Protein AF-X4ZZK2-F1 (afdb_monomer)

Organism: NCBI:txid1268072

Solvent-accessible surface area (backbone atoms only — not comparable to full-atom values): 11918 Å² total; per-residue (Å²): 133,80,72,44,66,58,43,53,52,51,54,50,56,51,50,52,53,48,52,54,54,61,71,56,48,58,71,61,55,51,54,50,26,58,69,39,64,60,49,57,67,57,24,57,76,71,75,44,70,62,91,54,96,46,26,51,31,74,76,42,42,70,60,62,71,43,43,51,52,51,53,49,53,49,52,50,50,50,53,30,51,49,57,53,51,44,53,15,61,77,70,72,50,53,73,84,50,42,66,67,78,40,49,69,60,48,53,50,47,33,74,77,31,49,93,44,91,75,27,53,82,48,64,51,28,38,57,42,42,32,51,51,40,28,75,75,69,71,39,64,48,73,82,64,41,60,76,41,56,46,25,47,34,50,50,50,49,28,43,73,79,43,77,14,33,24,84,43,69,63,47,32,68,42,35,39,55,48,23,56,76,69,74,43,71,66,43,74,72,35,74,56,76,73,44,73,68,55,51,53,49,49,52,51,32,49,52,44,46,42,60,72,66,48,120

Mean predicted aligned error: 6.35 Å

Foldseek 3Di:
DDWDPLLVVLVVVLVVLVVVVVVPPVVVVLVVQLPAWQALVRCVVVVHDSPDRDTSCNVCVVVSQCVLVVSLVVLLVSQQVSLLVLVCVVVVHDSVCSVVVCPVVLVVLCVVDVVALLSDCRSSQVVSSQVVCCVPPVQRLVVQADPQLNLSSVQNCCCPPPVQFQADVSSLVSCVSVCVVVVHRSDGGTRHDRDPVNVVRSSVSVNSSSVSSGD

Radius of gyration: 20.86 Å; Cα contacts (8 Å, |Δi|>4): 219; chains: 1; bounding box: 42×38×63 Å

Secondary structure (DSSP, 8-state):
-PPPHHHHHHHHHHHHHHHHHHH--HHHHHHHHHH-BPPHHHHHHTT--TTS--BHHHHHHHHHHHHHHHHHHHHHHHHHHHHHHHHHHHHT--HHHHHHHTHHHHHHHHHHHTTSTT---STT-HHHHHHHHHHHH---GGGTS-HHHHTHHHHHHHHHHSTTB--SHHHHHHTHHHHHHHT---STT-B----HHHHHHHHHHHHHHHHHT--

pLDDT: mean 89.38, std 8.46, range [52.09, 97.44]

Sequence (215 aa):
MNQSAVCSKFKRMLNDEIAAGEFFQDLKLESALKKDLITPEGKQSMGLPVDAPLSMYDLTRPALEALPKFRFMYLVSLFEAFVQEYIAERKGISLDDLKNSLTNERSTWQRLNGHTSVGSTSYYNVRFVNWLLNELYSIQIQSVIETLTLEMGDLRKCLVHHGGEITKQDFVDGLKATCLQLGLPSIIGTKVTVTKKLMSIYIEDFRRILNLCDF

Structure (mmCIF, N/CA/C/O backbone):
data_AF-X4ZZK2-F1
#
_entry.id   AF-X4ZZK2-F1
#
loop_
_atom_site.group_PDB
_atom_site.id
_atom_site.type_symbol
_atom_site.label_atom_id
_atom_site.label_alt_id
_atom_site.label_comp_id
_atom_site.label_asym_id
_atom_site.label_entity_id
_atom_site.label_seq_id
_atom_site.pdbx_PDB_ins_code
_atom_site.Cartn_x
_atom_site.Cartn_y
_atom_site.Cartn_z
_atom_site.occupancy
_atom_site.B_iso_or_equiv
_atom_site.auth_seq_id
_atom_site.auth_comp_id
_atom_site.auth_asym_id
_atom_site.auth_atom_id
_atom_site.pdbx_PDB_model_num
ATOM 1 N N . MET A 1 1 ? -13.378 -19.032 19.682 1.00 52.09 1 MET A N 1
ATOM 2 C CA . MET A 1 1 ? -13.488 -17.759 18.942 1.00 52.09 1 MET A CA 1
ATOM 3 C C . MET A 1 1 ? -13.570 -18.117 17.472 1.00 52.09 1 MET A C 1
ATOM 5 O O . MET A 1 1 ? -12.766 -18.931 17.034 1.00 52.09 1 MET A O 1
ATOM 9 N N . ASN A 1 2 ? -14.595 -17.641 16.765 1.00 63.28 2 ASN A N 1
ATOM 10 C CA . ASN A 1 2 ? -14.718 -17.891 15.330 1.00 63.28 2 ASN A CA 1
ATOM 11 C C . ASN A 1 2 ? -13.755 -16.955 14.601 1.00 63.28 2 ASN A C 1
ATOM 13 O O . ASN A 1 2 ? -13.748 -15.760 14.877 1.00 63.28 2 ASN A O 1
ATOM 17 N N . GLN A 1 3 ? -12.948 -17.522 13.710 1.00 81.38 3 GLN A N 1
ATOM 18 C CA . GLN A 1 3 ? -12.016 -16.798 12.853 1.00 81.38 3 GLN A CA 1
ATOM 19 C C . GLN A 1 3 ? -12.748 -15.710 12.047 1.00 81.38 3 GLN A C 1
ATOM 21 O O . GLN A 1 3 ? -13.866 -15.956 11.583 1.00 81.38 3 GLN A O 1
ATOM 26 N N . SER A 1 4 ? -12.144 -14.529 11.860 1.00 91.00 4 SER A N 1
ATOM 27 C CA . SER A 1 4 ? -12.778 -13.458 11.075 1.00 91.00 4 SER A CA 1
ATOM 28 C C . SER A 1 4 ? -12.902 -13.896 9.612 1.00 91.00 4 SER A C 1
ATOM 30 O O . SER A 1 4 ? -11.930 -14.339 8.978 1.00 91.00 4 SER A O 1
ATOM 32 N N . ALA A 1 5 ? -14.113 -13.781 9.060 1.00 93.38 5 ALA A N 1
ATOM 33 C CA . ALA A 1 5 ? -14.375 -14.132 7.669 1.00 93.38 5 ALA A CA 1
ATOM 34 C C . ALA A 1 5 ? -13.644 -13.160 6.733 1.00 93.38 5 ALA A C 1
ATOM 36 O O . ALA A 1 5 ? -13.061 -13.587 5.730 1.00 93.38 5 ALA A O 1
ATOM 37 N N . VAL A 1 6 ? -13.594 -11.876 7.103 1.00 95.56 6 VAL A N 1
ATOM 38 C CA . VAL A 1 6 ? -12.797 -10.856 6.413 1.00 95.56 6 VAL A CA 1
ATOM 39 C C . VAL A 1 6 ? -11.306 -11.202 6.447 1.00 95.56 6 VAL A C 1
ATOM 41 O O . VAL A 1 6 ? -10.683 -11.262 5.385 1.00 95.56 6 VAL A O 1
ATOM 44 N N . CYS A 1 7 ? -10.722 -11.511 7.611 1.00 95.50 7 CYS A N 1
ATOM 45 C CA . CYS A 1 7 ? -9.304 -11.893 7.689 1.00 95.50 7 CYS A CA 1
ATOM 46 C C . CYS A 1 7 ? -8.994 -13.101 6.793 1.00 95.50 7 CYS A C 1
ATOM 48 O O . CYS A 1 7 ? -8.013 -13.090 6.048 1.00 95.50 7 CYS A O 1
ATOM 50 N N . SER A 1 8 ? -9.862 -14.114 6.792 1.00 95.00 8 SER A N 1
ATOM 51 C CA . SER A 1 8 ? -9.716 -15.309 5.949 1.00 95.00 8 SER A CA 1
ATOM 52 C C . SER A 1 8 ? -9.786 -14.987 4.449 1.00 95.00 8 SER A C 1
ATOM 54 O O . SER A 1 8 ? -8.957 -15.463 3.667 1.00 95.00 8 SER A O 1
ATOM 56 N N . LYS A 1 9 ? -10.735 -14.135 4.037 1.00 96.31 9 LYS A N 1
ATOM 57 C CA . LYS A 1 9 ? -10.877 -13.658 2.652 1.00 96.31 9 LYS A CA 1
ATOM 58 C C . LYS A 1 9 ? -9.605 -12.958 2.174 1.00 96.31 9 LYS A C 1
ATOM 60 O O . LYS A 1 9 ? -9.080 -13.314 1.118 1.00 96.31 9 LYS A O 1
ATOM 65 N N . PHE A 1 10 ? -9.096 -11.996 2.941 1.00 96.81 10 PHE A N 1
ATOM 66 C CA . PHE A 1 10 ? -7.930 -11.209 2.533 1.00 96.81 10 PHE A CA 1
ATOM 67 C C . PHE A 1 10 ? -6.615 -11.988 2.636 1.00 96.81 10 PHE A C 1
ATOM 69 O O . PHE A 1 10 ? -5.744 -11.793 1.791 1.00 96.81 10 PHE A O 1
ATOM 76 N N . LYS A 1 11 ? -6.494 -12.952 3.562 1.00 95.38 11 LYS A N 1
ATOM 77 C CA . LYS A 1 11 ? -5.386 -13.927 3.565 1.00 95.38 11 LYS A CA 1
ATOM 78 C C . LYS A 1 11 ? -5.327 -14.715 2.255 1.00 95.38 11 LYS A C 1
ATOM 80 O O . LYS A 1 11 ? -4.248 -14.858 1.685 1.00 95.38 11 LYS A O 1
ATOM 85 N N . ARG A 1 12 ? -6.474 -15.190 1.749 1.00 94.88 12 ARG A N 1
ATOM 86 C CA . ARG A 1 12 ? -6.542 -15.882 0.450 1.00 94.88 12 ARG A CA 1
ATOM 87 C C . ARG A 1 12 ? -6.130 -14.961 -0.699 1.00 94.88 12 ARG A C 1
ATOM 89 O O . ARG A 1 12 ? -5.222 -15.314 -1.437 1.00 94.88 12 ARG A O 1
ATOM 96 N N . MET A 1 13 ? -6.723 -13.769 -0.794 1.00 95.12 13 MET A N 1
ATOM 97 C CA . MET A 1 13 ? -6.407 -12.811 -1.867 1.00 95.12 13 MET A CA 1
ATOM 98 C C . MET A 1 13 ? -4.927 -12.403 -1.884 1.00 95.12 13 MET A C 1
ATOM 100 O O . MET A 1 13 ? -4.338 -12.246 -2.951 1.00 95.12 13 MET A O 1
ATOM 104 N N . LEU A 1 14 ? -4.309 -12.255 -0.709 1.00 93.56 14 LEU A N 1
ATOM 105 C CA . LEU A 1 14 ? -2.884 -11.958 -0.596 1.00 93.56 14 LEU A CA 1
ATOM 106 C C . LEU A 1 14 ? -2.014 -13.133 -1.062 1.00 93.56 14 LEU A C 1
ATOM 108 O O . LEU A 1 14 ? -1.004 -12.918 -1.726 1.00 93.56 14 LEU A O 1
ATOM 112 N N . ASN A 1 15 ? -2.402 -14.372 -0.756 1.00 90.75 15 ASN A N 1
ATOM 113 C CA . ASN A 1 15 ? -1.699 -15.555 -1.255 1.00 90.75 15 ASN A CA 1
ATOM 114 C C . ASN A 1 15 ? -1.831 -15.710 -2.777 1.00 90.75 15 ASN A C 1
ATOM 116 O O . ASN A 1 15 ? -0.848 -16.069 -3.423 1.00 90.75 15 ASN A O 1
ATOM 120 N N . ASP A 1 16 ? -2.991 -15.384 -3.350 1.00 88.69 16 ASP A N 1
ATOM 121 C CA . ASP A 1 16 ? -3.192 -15.385 -4.804 1.00 88.69 16 ASP A CA 1
ATOM 122 C C . ASP A 1 16 ? -2.263 -14.365 -5.495 1.00 88.69 16 ASP A C 1
ATOM 124 O O . ASP A 1 16 ? -1.645 -14.675 -6.512 1.00 88.69 16 ASP A O 1
ATOM 128 N N . GLU A 1 17 ? -2.084 -13.175 -4.909 1.00 85.81 17 GLU A N 1
ATOM 129 C CA . GLU A 1 17 ? -1.146 -12.154 -5.407 1.00 85.81 17 GLU A CA 1
ATOM 130 C C . GLU A 1 17 ? 0.321 -12.609 -5.336 1.00 85.81 17 GLU A C 1
ATOM 132 O O . GLU A 1 17 ? 1.127 -12.315 -6.224 1.00 85.81 17 GLU A O 1
ATOM 137 N N . ILE A 1 18 ? 0.687 -13.343 -4.285 1.00 85.25 18 ILE A N 1
ATOM 138 C CA . ILE A 1 18 ? 2.034 -13.908 -4.141 1.00 85.25 18 ILE A CA 1
ATOM 139 C C . ILE A 1 18 ? 2.272 -14.967 -5.209 1.00 85.25 18 ILE A C 1
ATOM 141 O O . ILE A 1 18 ? 3.279 -14.896 -5.911 1.00 85.25 18 ILE A O 1
ATOM 145 N N . ALA A 1 19 ? 1.322 -15.887 -5.385 1.00 82.25 19 ALA A N 1
ATOM 146 C CA . ALA A 1 19 ? 1.394 -16.923 -6.407 1.00 82.25 19 ALA A CA 1
ATOM 147 C C . ALA A 1 19 ? 1.487 -16.320 -7.818 1.00 82.25 19 ALA A C 1
ATOM 149 O O . ALA A 1 19 ? 2.328 -16.739 -8.614 1.00 82.25 19 ALA A O 1
ATOM 150 N N . ALA A 1 20 ? 0.694 -15.283 -8.112 1.00 78.06 20 ALA A N 1
ATOM 151 C CA . ALA A 1 20 ? 0.799 -14.539 -9.364 1.00 78.06 20 ALA A CA 1
ATOM 152 C C . ALA A 1 20 ? 2.201 -13.931 -9.527 1.00 78.06 20 ALA A C 1
ATOM 154 O O . ALA A 1 20 ? 2.826 -14.063 -10.577 1.00 78.06 20 ALA A O 1
ATOM 155 N N . GLY A 1 21 ? 2.743 -13.329 -8.468 1.00 73.88 21 GLY A N 1
ATOM 156 C CA . GLY A 1 21 ? 4.082 -12.757 -8.475 1.00 73.88 21 GLY A CA 1
ATOM 157 C C . GLY A 1 21 ? 5.226 -13.739 -8.683 1.00 73.88 21 GLY A C 1
ATOM 158 O O . GLY A 1 21 ? 6.232 -13.364 -9.276 1.00 73.88 21 GLY A O 1
ATOM 159 N N . GLU A 1 22 ? 5.089 -14.966 -8.189 1.00 69.81 22 GLU A N 1
ATOM 160 C CA . GLU A 1 22 ? 6.076 -16.034 -8.362 1.00 69.81 22 GLU A CA 1
ATOM 161 C C . GLU A 1 22 ? 5.986 -16.685 -9.745 1.00 69.81 22 GLU A C 1
ATOM 163 O O . GLU A 1 22 ? 7.013 -17.075 -10.305 1.00 69.81 22 GLU A O 1
ATOM 168 N N . PHE A 1 23 ? 4.783 -16.761 -10.324 1.00 57.06 23 PHE A N 1
ATOM 169 C CA . PHE A 1 23 ? 4.567 -17.262 -11.682 1.00 57.06 23 PHE A CA 1
ATOM 170 C C . PHE A 1 23 ? 5.215 -16.348 -12.734 1.00 57.06 23 PHE A C 1
ATOM 172 O O . PHE A 1 23 ? 5.819 -16.823 -13.699 1.00 57.06 23 PHE A O 1
ATOM 179 N N . PHE A 1 24 ? 5.194 -15.033 -12.501 1.00 57.75 24 PHE A N 1
ATOM 180 C CA . PHE A 1 24 ? 5.993 -14.061 -13.246 1.00 57.75 24 PHE A CA 1
ATOM 181 C C . PHE A 1 24 ? 7.456 -14.078 -12.762 1.00 57.75 24 PHE A C 1
ATOM 183 O O . PHE A 1 24 ? 7.956 -13.143 -12.138 1.00 57.75 24 PHE A O 1
ATOM 190 N N . GLN A 1 25 ? 8.197 -15.152 -13.059 1.00 57.44 25 GLN A N 1
ATOM 191 C CA . GLN A 1 25 ? 9.662 -15.122 -12.974 1.00 57.44 25 GLN A CA 1
ATOM 192 C C . GLN A 1 25 ? 10.212 -14.189 -14.066 1.00 57.44 25 GLN A C 1
ATOM 194 O O . GLN A 1 25 ? 10.649 -14.650 -15.123 1.00 57.44 25 GLN A O 1
ATOM 199 N N . ASP A 1 26 ? 10.197 -12.879 -13.793 1.00 63.25 26 ASP A N 1
ATOM 200 C CA . ASP A 1 26 ? 10.521 -11.804 -14.745 1.00 63.25 26 ASP A CA 1
ATOM 201 C C . ASP A 1 26 ? 11.809 -12.063 -15.532 1.00 63.25 26 ASP A C 1
ATOM 203 O O . ASP A 1 26 ? 11.848 -11.811 -16.724 1.00 63.25 26 ASP A O 1
ATOM 207 N N . LEU A 1 27 ? 12.839 -12.651 -14.913 1.00 61.12 27 LEU A N 1
ATOM 208 C CA . LEU A 1 27 ? 14.129 -12.901 -15.567 1.00 61.12 27 LEU A CA 1
ATOM 209 C C . LEU A 1 27 ? 14.061 -13.960 -16.678 1.00 61.12 27 LEU A C 1
ATOM 211 O O . LEU A 1 27 ? 14.775 -13.850 -17.674 1.00 61.12 27 LEU A O 1
ATOM 215 N N . LYS A 1 28 ? 13.217 -14.990 -16.529 1.00 69.25 28 LYS A N 1
ATOM 216 C CA . LYS A 1 28 ? 13.051 -16.025 -17.564 1.00 69.25 28 LYS A CA 1
ATOM 217 C C . LYS A 1 28 ? 12.193 -15.514 -18.711 1.00 69.25 28 LYS A C 1
ATOM 219 O O . LYS A 1 28 ? 12.547 -15.745 -19.864 1.00 69.25 28 LYS A O 1
ATOM 224 N N . LEU A 1 29 ? 11.113 -14.801 -18.392 1.00 74.88 29 LEU A N 1
ATOM 225 C CA . LEU A 1 29 ? 10.241 -14.189 -19.391 1.00 74.88 29 LEU A CA 1
ATOM 226 C C . LEU A 1 29 ? 10.986 -13.099 -20.169 1.00 74.88 29 LEU A C 1
ATOM 228 O O . LEU A 1 29 ? 11.006 -13.133 -21.391 1.00 74.88 29 LEU A O 1
ATOM 232 N N . GLU A 1 30 ? 11.681 -12.196 -19.481 1.00 78.44 30 GLU A N 1
ATOM 233 C CA . GLU A 1 30 ? 12.519 -11.165 -20.095 1.00 78.44 30 GLU A CA 1
ATOM 234 C C . GLU A 1 30 ? 13.608 -11.780 -20.981 1.00 78.44 30 GLU A C 1
ATOM 236 O O . GLU A 1 30 ? 13.788 -11.357 -22.121 1.00 78.44 30 GLU A O 1
ATOM 241 N N . SER A 1 31 ? 14.314 -12.811 -20.499 1.00 80.12 31 SER A N 1
ATOM 242 C CA . SER A 1 31 ? 15.332 -13.498 -21.302 1.00 80.12 31 SER A CA 1
ATOM 243 C C . SER A 1 31 ? 14.742 -14.177 -22.541 1.00 80.12 31 SER A C 1
ATOM 245 O O . SER A 1 31 ? 15.375 -14.152 -23.595 1.00 80.12 31 SER A O 1
ATOM 247 N N . ALA A 1 32 ? 13.545 -14.762 -22.438 1.00 83.44 32 ALA A N 1
ATOM 248 C CA . ALA A 1 32 ? 12.846 -15.356 -23.574 1.00 83.44 32 ALA A CA 1
ATOM 249 C C . ALA A 1 32 ? 12.413 -14.285 -24.589 1.00 83.44 32 ALA A C 1
ATOM 251 O O . ALA A 1 32 ? 12.725 -14.408 -25.769 1.00 83.44 32 ALA A O 1
ATOM 252 N N . LEU A 1 33 ? 11.798 -13.195 -24.123 1.00 84.38 33 LEU A N 1
ATOM 253 C CA . LEU A 1 33 ? 11.333 -12.087 -24.963 1.00 84.38 33 LEU A CA 1
ATOM 254 C C . LEU A 1 33 ? 12.479 -11.349 -25.665 1.00 84.38 33 LEU A C 1
ATOM 256 O O . LEU A 1 33 ? 12.307 -10.879 -26.785 1.00 84.38 33 LEU A O 1
ATOM 260 N N . LYS A 1 34 ? 13.657 -11.259 -25.034 1.00 85.00 34 LYS A N 1
ATOM 261 C CA . LYS A 1 34 ? 14.866 -10.677 -25.644 1.00 85.00 34 LYS A CA 1
ATOM 262 C C . LYS A 1 34 ? 15.429 -11.532 -26.779 1.00 85.00 34 LYS A C 1
ATOM 264 O O . LYS A 1 34 ? 16.090 -11.001 -27.665 1.00 85.00 34 LYS A O 1
ATOM 269 N N . LYS A 1 35 ? 15.212 -12.849 -26.735 1.00 86.69 35 LYS A N 1
ATOM 270 C CA . LYS A 1 35 ? 15.667 -13.794 -27.768 1.00 86.69 35 LYS A CA 1
ATOM 271 C C . LYS A 1 35 ? 14.689 -13.905 -28.936 1.00 86.69 35 LYS A C 1
ATOM 273 O O . LYS A 1 35 ? 15.084 -14.373 -29.999 1.00 86.69 35 LYS A O 1
ATOM 278 N N . ASP A 1 36 ? 13.443 -13.491 -28.733 1.00 87.06 36 ASP A N 1
ATOM 279 C CA . ASP A 1 36 ? 12.378 -13.570 -29.725 1.00 87.06 36 ASP A CA 1
ATOM 280 C C . ASP A 1 36 ? 12.387 -12.328 -30.628 1.00 87.06 36 ASP A C 1
ATOM 282 O O . ASP A 1 36 ? 11.818 -11.282 -30.301 1.00 87.06 36 ASP A O 1
ATOM 286 N N . LEU A 1 37 ? 13.126 -12.417 -31.736 1.00 88.12 37 LEU A N 1
ATOM 287 C CA . LEU A 1 37 ? 13.210 -11.350 -32.731 1.00 88.12 37 LEU A CA 1
ATOM 288 C C . LEU A 1 37 ? 11.946 -11.319 -33.587 1.00 88.12 37 LEU A C 1
ATOM 290 O O . LEU A 1 37 ? 11.512 -12.334 -34.127 1.00 88.12 37 LEU A O 1
ATOM 294 N N . ILE A 1 38 ? 11.404 -10.121 -33.780 1.00 87.38 38 ILE A N 1
ATOM 295 C CA . ILE A 1 38 ? 10.225 -9.922 -34.617 1.00 87.38 38 ILE A CA 1
ATOM 296 C C . ILE A 1 38 ? 10.629 -10.134 -36.076 1.00 87.38 38 ILE A C 1
ATOM 298 O O . ILE A 1 38 ? 11.624 -9.572 -36.547 1.00 87.38 38 ILE A O 1
ATOM 302 N N . THR A 1 39 ? 9.844 -10.924 -36.805 1.00 88.50 39 THR A N 1
ATOM 303 C CA . THR A 1 39 ? 10.092 -11.166 -38.229 1.00 88.50 39 THR A CA 1
ATOM 304 C C . THR A 1 39 ? 9.882 -9.890 -39.058 1.00 88.50 39 THR A C 1
ATOM 306 O O . THR A 1 39 ? 9.141 -8.992 -38.642 1.00 88.50 39 THR A O 1
ATOM 309 N N . PRO A 1 40 ? 10.506 -9.777 -40.244 1.00 88.06 40 PRO A N 1
ATOM 310 C CA . PRO A 1 40 ? 10.270 -8.663 -41.164 1.00 88.06 40 PRO A CA 1
ATOM 311 C C . PRO A 1 40 ? 8.783 -8.424 -41.475 1.00 88.06 40 PRO A C 1
ATOM 313 O O . PRO A 1 40 ? 8.322 -7.284 -41.440 1.00 88.06 40 PRO A O 1
ATOM 316 N N . GLU A 1 41 ? 8.012 -9.491 -41.692 1.00 87.81 41 GLU A N 1
ATOM 317 C CA . GLU A 1 41 ? 6.573 -9.429 -41.976 1.00 87.81 41 GLU A CA 1
ATOM 318 C C . GLU A 1 41 ? 5.791 -8.904 -40.765 1.00 87.81 41 GLU A C 1
ATOM 320 O O . GLU A 1 41 ? 4.911 -8.051 -40.901 1.00 87.81 41 GLU A O 1
ATOM 325 N N . GLY A 1 42 ? 6.157 -9.359 -39.560 1.00 83.62 42 GLY A N 1
ATOM 326 C CA . GLY A 1 42 ? 5.590 -8.864 -38.309 1.00 83.62 42 GLY A CA 1
ATOM 327 C C . GLY A 1 42 ? 5.831 -7.364 -38.140 1.00 83.62 42 GLY A C 1
ATOM 328 O O . GLY A 1 42 ? 4.895 -6.616 -37.854 1.00 83.62 42 GLY A O 1
ATOM 329 N N . LYS A 1 43 ? 7.054 -6.892 -38.405 1.00 87.31 43 LYS A N 1
ATOM 330 C CA . LYS A 1 43 ? 7.392 -5.460 -38.356 1.00 87.31 43 LYS A CA 1
ATOM 331 C C . LYS A 1 43 ? 6.586 -4.647 -39.361 1.00 87.31 43 LYS A C 1
ATOM 333 O O . LYS A 1 43 ? 6.039 -3.612 -38.989 1.00 87.31 43 LYS A O 1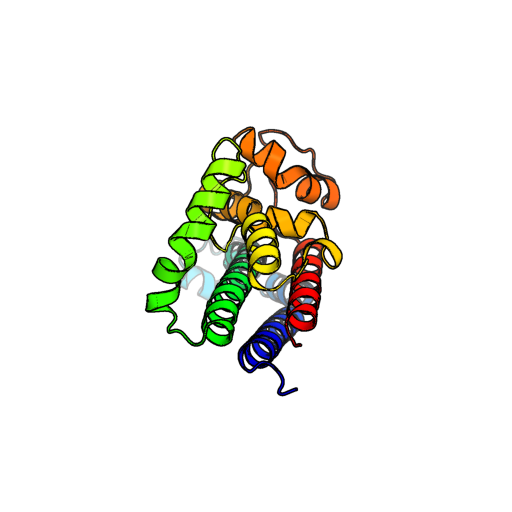
ATOM 338 N N . GLN A 1 44 ? 6.454 -5.133 -40.595 1.00 87.88 44 GLN A N 1
ATOM 339 C CA . GLN A 1 44 ? 5.676 -4.459 -41.633 1.00 87.88 44 GLN A CA 1
ATOM 340 C C . GLN A 1 44 ? 4.199 -4.321 -41.234 1.00 87.88 44 GLN A C 1
ATOM 342 O O . GLN A 1 44 ? 3.622 -3.249 -41.397 1.00 87.88 44 GLN A O 1
ATOM 347 N N . SER A 1 45 ? 3.610 -5.364 -40.640 1.00 88.62 45 SER A N 1
ATOM 348 C CA . SER A 1 45 ? 2.220 -5.333 -40.161 1.00 88.62 45 SER A CA 1
ATOM 349 C C . SER A 1 45 ? 1.984 -4.359 -38.996 1.00 88.62 45 SER A C 1
ATOM 351 O O . SER A 1 45 ? 0.890 -3.818 -38.859 1.00 88.62 45 SER A O 1
ATOM 353 N N . MET A 1 46 ? 3.015 -4.099 -38.185 1.00 84.75 46 MET A N 1
ATOM 354 C CA . MET A 1 46 ? 2.971 -3.193 -37.029 1.00 84.75 46 MET A CA 1
ATOM 355 C C . MET A 1 46 ? 3.463 -1.769 -37.344 1.00 84.75 46 MET A C 1
ATOM 357 O O . MET A 1 46 ? 3.490 -0.925 -36.450 1.00 84.75 46 MET A O 1
ATOM 361 N N . GLY A 1 47 ? 3.871 -1.486 -38.588 1.00 87.25 47 GLY A N 1
ATOM 362 C CA . GLY A 1 47 ? 4.434 -0.188 -38.977 1.00 87.25 47 GLY A CA 1
ATOM 363 C C . GLY A 1 47 ? 5.814 0.104 -38.369 1.00 87.25 47 GLY A C 1
ATOM 364 O O . GLY A 1 47 ? 6.161 1.265 -38.158 1.00 87.25 47 GLY A O 1
ATOM 365 N N . LEU A 1 48 ? 6.592 -0.936 -38.056 1.00 86.56 48 LEU A N 1
ATOM 366 C CA . LEU A 1 48 ? 7.921 -0.832 -37.449 1.00 86.56 48 LEU A CA 1
ATOM 367 C C . LEU A 1 48 ? 9.037 -0.836 -38.515 1.00 86.56 48 LEU A C 1
ATOM 369 O O . LEU A 1 48 ? 8.865 -1.443 -39.576 1.00 86.56 48 LEU A O 1
ATOM 373 N N . PRO A 1 49 ? 10.212 -0.231 -38.242 1.00 86.38 49 PRO A N 1
ATOM 374 C CA . PRO A 1 49 ? 11.355 -0.274 -39.155 1.00 86.38 49 PRO A CA 1
ATOM 375 C C . PRO A 1 49 ? 11.834 -1.712 -39.384 1.00 86.38 49 PRO A C 1
ATOM 377 O O . PRO A 1 49 ? 12.258 -2.384 -38.443 1.00 86.38 49 PRO A O 1
ATOM 380 N N . VAL A 1 50 ? 11.791 -2.180 -40.634 1.00 85.44 50 VAL A N 1
ATOM 381 C CA . VAL A 1 50 ? 12.098 -3.577 -40.997 1.00 85.44 50 VAL A CA 1
ATOM 382 C C . VAL A 1 50 ? 13.559 -3.937 -40.697 1.00 85.44 50 VAL A C 1
ATOM 384 O O . VAL A 1 50 ? 13.839 -5.032 -40.197 1.00 85.44 50 VAL A O 1
ATOM 387 N N . ASP A 1 51 ? 14.461 -2.974 -40.896 1.00 86.88 51 ASP A N 1
ATOM 388 C CA . ASP A 1 51 ? 15.914 -3.147 -40.780 1.00 86.88 51 ASP A CA 1
ATOM 389 C C . ASP A 1 51 ? 16.432 -3.094 -39.332 1.00 86.88 51 ASP A C 1
ATOM 391 O O . ASP A 1 51 ? 17.576 -3.457 -39.060 1.00 86.88 51 ASP A O 1
ATOM 395 N N . ALA A 1 52 ? 15.607 -2.656 -38.374 1.00 83.25 52 ALA A N 1
ATOM 396 C CA . ALA A 1 52 ? 16.009 -2.567 -36.973 1.00 83.25 52 ALA A CA 1
ATOM 397 C C . ALA A 1 52 ? 15.885 -3.936 -36.278 1.00 83.25 52 ALA A C 1
ATOM 399 O O . ALA A 1 52 ? 14.842 -4.586 -36.409 1.00 83.25 52 ALA A 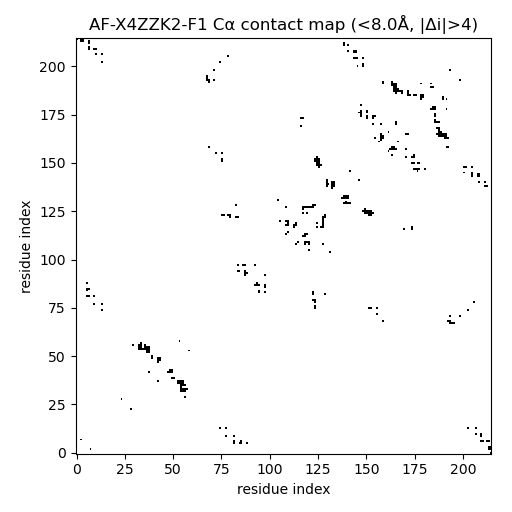O 1
ATOM 400 N N . PRO A 1 53 ? 16.882 -4.395 -35.500 1.00 83.56 53 PRO A N 1
ATOM 401 C CA . PRO A 1 53 ? 16.766 -5.619 -34.711 1.00 83.56 53 PRO A CA 1
ATOM 402 C C . PRO A 1 53 ? 15.854 -5.368 -33.502 1.00 83.56 53 PRO A C 1
ATOM 404 O O . PRO A 1 53 ? 16.317 -4.994 -32.430 1.00 83.56 53 PRO A O 1
ATOM 407 N N . LEU A 1 54 ? 14.544 -5.532 -33.702 1.00 86.50 54 LEU A N 1
ATOM 408 C CA . LEU A 1 54 ? 13.527 -5.404 -32.660 1.00 86.50 54 LEU A CA 1
ATOM 409 C C . LEU A 1 54 ? 13.135 -6.783 -32.137 1.00 86.50 54 LEU A C 1
ATOM 411 O O . LEU A 1 54 ? 12.790 -7.679 -32.912 1.00 86.50 54 LEU A O 1
ATOM 415 N N . SER A 1 55 ? 13.164 -6.928 -30.821 1.00 88.00 55 SER A N 1
ATOM 416 C CA . SER A 1 55 ? 12.674 -8.098 -30.102 1.00 88.00 55 SER A CA 1
ATOM 417 C C . SER A 1 55 ? 11.269 -7.862 -29.547 1.00 88.00 55 SER A C 1
ATOM 419 O O . SER A 1 55 ? 10.822 -6.722 -29.388 1.00 88.00 55 SER A O 1
ATOM 421 N N . MET A 1 56 ? 10.577 -8.939 -29.180 1.00 85.44 56 MET A N 1
ATOM 422 C CA . MET A 1 56 ? 9.329 -8.844 -28.418 1.00 85.44 56 MET A CA 1
ATOM 423 C C . MET A 1 56 ? 9.532 -8.132 -27.077 1.00 85.44 56 MET A C 1
ATOM 425 O O . MET A 1 56 ? 8.622 -7.459 -26.588 1.00 85.44 56 MET A O 1
ATOM 429 N N . TYR A 1 57 ? 10.731 -8.214 -26.492 1.00 85.50 57 TYR A N 1
ATOM 430 C CA . TYR A 1 57 ? 11.073 -7.425 -25.312 1.00 85.50 57 TYR A CA 1
ATOM 431 C C . TYR A 1 57 ? 10.992 -5.919 -25.581 1.00 85.50 57 TYR A C 1
ATOM 433 O O . TYR A 1 57 ? 10.428 -5.199 -24.768 1.00 85.50 57 TYR A O 1
ATOM 441 N N . ASP A 1 58 ? 11.476 -5.427 -26.721 1.00 85.25 58 ASP A N 1
ATOM 442 C CA . ASP A 1 58 ? 11.462 -3.987 -27.018 1.00 85.25 58 ASP A CA 1
ATOM 443 C C . ASP A 1 58 ? 10.041 -3.415 -27.102 1.00 85.25 58 ASP A C 1
ATOM 445 O O . ASP A 1 58 ? 9.799 -2.290 -26.659 1.00 85.25 58 ASP A O 1
ATOM 449 N N . LEU A 1 59 ? 9.086 -4.210 -27.598 1.00 83.62 59 LEU A N 1
ATOM 450 C CA . LEU A 1 59 ? 7.669 -3.838 -27.637 1.00 83.62 59 LEU A CA 1
ATOM 451 C C . LEU A 1 59 ? 6.995 -3.910 -26.264 1.00 83.62 59 LEU A C 1
ATOM 453 O O . LEU A 1 59 ? 6.134 -3.093 -25.944 1.00 83.62 59 LEU A O 1
ATOM 457 N N . THR A 1 60 ? 7.369 -4.896 -25.449 1.00 83.50 60 THR A N 1
ATOM 458 C CA . THR A 1 60 ? 6.718 -5.184 -24.160 1.00 83.50 60 THR A CA 1
ATOM 459 C C . THR A 1 60 ? 7.385 -4.507 -22.964 1.00 83.50 60 THR A C 1
ATOM 461 O O . THR A 1 60 ? 6.768 -4.415 -21.901 1.00 83.50 60 THR A O 1
ATOM 464 N N . ARG A 1 61 ? 8.607 -3.982 -23.117 1.00 83.00 61 ARG A N 1
ATOM 465 C CA . ARG A 1 61 ? 9.403 -3.361 -22.048 1.00 83.00 61 ARG A CA 1
ATOM 466 C C . ARG A 1 61 ? 8.615 -2.329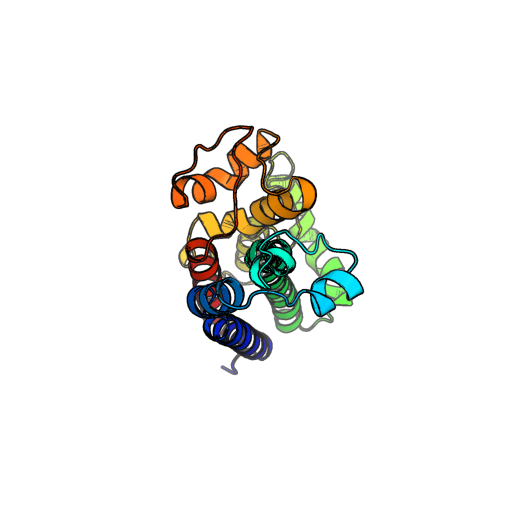 -21.237 1.00 83.00 61 ARG A C 1
ATOM 468 O O . ARG A 1 61 ? 8.633 -2.452 -20.015 1.00 83.00 61 ARG A O 1
ATOM 475 N N . PRO A 1 62 ? 7.867 -1.378 -21.836 1.00 80.38 62 PRO A N 1
ATOM 476 C CA . PRO A 1 62 ? 7.091 -0.419 -21.049 1.00 80.38 62 PRO A CA 1
ATOM 477 C C . PRO A 1 62 ? 6.052 -1.083 -20.133 1.00 80.38 62 PRO A C 1
ATOM 479 O O . PRO A 1 62 ? 5.831 -0.627 -19.014 1.00 80.38 62 PRO A O 1
ATOM 482 N N . ALA A 1 63 ? 5.426 -2.175 -20.584 1.00 80.19 63 ALA A N 1
ATOM 483 C CA . ALA A 1 63 ? 4.457 -2.921 -19.786 1.00 80.19 63 ALA A CA 1
ATOM 484 C C . ALA A 1 63 ? 5.140 -3.695 -18.648 1.00 80.19 63 ALA A C 1
ATOM 486 O O . ALA A 1 63 ? 4.658 -3.668 -17.515 1.00 80.19 63 ALA A O 1
ATOM 487 N N . LEU A 1 64 ? 6.285 -4.328 -18.928 1.00 78.88 64 LEU A N 1
ATOM 488 C CA . LEU A 1 64 ? 7.086 -5.033 -17.923 1.00 78.88 64 LEU A CA 1
ATOM 489 C C . LEU A 1 64 ? 7.614 -4.075 -16.845 1.00 78.88 64 LEU A C 1
ATOM 491 O O . LEU A 1 64 ? 7.521 -4.369 -15.657 1.00 78.88 64 LEU A O 1
ATOM 495 N N . GLU A 1 65 ? 8.096 -2.896 -17.238 1.00 78.56 65 GLU A N 1
ATOM 496 C CA . GLU A 1 65 ? 8.576 -1.862 -16.313 1.00 78.56 65 GLU A CA 1
ATOM 497 C C . GLU A 1 65 ? 7.444 -1.245 -15.473 1.00 78.56 65 GLU A C 1
ATOM 499 O O . GLU A 1 65 ? 7.667 -0.827 -14.334 1.00 78.56 65 GLU A O 1
ATOM 504 N N . ALA A 1 66 ? 6.214 -1.213 -15.992 1.00 81.75 66 ALA A N 1
ATOM 505 C CA . ALA A 1 66 ? 5.047 -0.729 -15.258 1.00 81.75 66 ALA A CA 1
ATOM 506 C C . ALA A 1 66 ? 4.469 -1.767 -14.277 1.00 81.75 66 ALA A C 1
ATOM 508 O O . ALA A 1 66 ? 3.795 -1.391 -13.312 1.00 81.75 66 ALA A O 1
ATOM 509 N N . LEU A 1 67 ? 4.735 -3.061 -14.483 1.00 83.19 67 LEU A N 1
ATOM 510 C CA . LEU A 1 67 ? 4.141 -4.151 -13.706 1.00 83.19 67 LEU A CA 1
ATOM 511 C C . LEU A 1 67 ? 4.397 -4.041 -12.189 1.00 83.19 67 LEU A C 1
ATOM 513 O O . LEU A 1 67 ? 3.424 -4.132 -11.436 1.00 83.19 67 LEU A O 1
ATOM 517 N N . PRO A 1 68 ? 5.624 -3.770 -11.690 1.00 84.81 68 PRO A N 1
ATOM 518 C CA . PRO A 1 68 ? 5.857 -3.601 -10.254 1.00 84.81 68 PRO A CA 1
ATOM 519 C C . PRO A 1 68 ? 5.007 -2.483 -9.648 1.00 84.81 68 PRO A C 1
ATOM 521 O O . PRO A 1 68 ? 4.453 -2.641 -8.561 1.00 84.81 68 PRO A O 1
ATOM 524 N N . LYS A 1 69 ? 4.844 -1.369 -10.376 1.00 88.00 69 LYS A N 1
ATOM 525 C CA . LYS A 1 69 ? 3.984 -0.263 -9.952 1.00 88.00 69 LYS A CA 1
ATOM 526 C C . LYS A 1 69 ? 2.530 -0.720 -9.854 1.00 88.00 69 LYS A C 1
ATOM 528 O O . LYS A 1 69 ? 1.899 -0.444 -8.841 1.00 88.00 69 LYS A O 1
ATOM 533 N N . PHE A 1 70 ? 1.998 -1.433 -10.846 1.00 88.06 70 PHE A N 1
ATOM 534 C CA . PHE A 1 70 ? 0.617 -1.927 -10.794 1.00 88.06 70 PHE A CA 1
ATOM 535 C C . PHE A 1 70 ? 0.377 -2.910 -9.649 1.00 88.06 70 PHE A C 1
ATOM 537 O O . PHE A 1 70 ? -0.614 -2.776 -8.936 1.00 88.06 70 PHE A O 1
ATOM 544 N N . ARG A 1 71 ? 1.305 -3.841 -9.421 1.00 89.56 71 ARG A N 1
ATOM 545 C CA . ARG A 1 71 ? 1.217 -4.797 -8.309 1.00 89.56 71 ARG A CA 1
ATOM 546 C C . ARG A 1 71 ? 1.251 -4.104 -6.953 1.00 89.56 71 ARG A C 1
ATOM 548 O O . ARG A 1 71 ? 0.455 -4.423 -6.077 1.00 89.56 71 ARG A O 1
ATOM 555 N N . PHE A 1 72 ? 2.115 -3.102 -6.798 1.00 92.69 72 PHE A N 1
ATOM 556 C CA . PHE A 1 72 ? 2.114 -2.256 -5.609 1.00 92.69 72 PHE A CA 1
ATOM 557 C C . PHE A 1 72 ? 0.767 -1.560 -5.416 1.00 92.69 72 PHE A C 1
ATOM 559 O O . PHE A 1 72 ? 0.180 -1.662 -4.345 1.00 92.69 72 PHE A O 1
ATOM 566 N N . MET A 1 73 ? 0.246 -0.901 -6.457 1.00 92.31 73 MET A N 1
ATOM 567 C CA . MET A 1 73 ? -1.054 -0.227 -6.400 1.00 92.31 73 MET A CA 1
ATOM 568 C C . MET A 1 73 ? -2.175 -1.180 -5.979 1.00 92.31 73 MET A C 1
ATOM 570 O O . MET A 1 73 ? -2.989 -0.818 -5.132 1.00 92.31 73 MET A O 1
ATOM 574 N N . TYR A 1 74 ? -2.187 -2.391 -6.535 1.00 92.44 74 TYR A N 1
ATOM 575 C CA . TYR A 1 74 ? -3.140 -3.432 -6.175 1.00 92.44 74 TYR A CA 1
ATOM 576 C C . TYR A 1 74 ? -3.009 -3.845 -4.705 1.00 92.44 74 TYR A C 1
ATOM 578 O O . TYR A 1 74 ? -4.011 -3.868 -3.997 1.00 92.44 74 TYR A O 1
ATOM 586 N N . LEU A 1 75 ? -1.789 -4.073 -4.210 1.00 93.75 75 LEU A N 1
ATOM 587 C CA . LEU A 1 75 ? -1.544 -4.410 -2.806 1.00 93.75 75 LEU A CA 1
ATOM 588 C C . LEU A 1 75 ? -2.037 -3.313 -1.851 1.00 93.75 75 LEU A C 1
ATOM 590 O O . LEU A 1 75 ? -2.685 -3.613 -0.850 1.00 93.75 75 LEU A O 1
ATOM 594 N N . VAL A 1 76 ? -1.787 -2.040 -2.180 1.00 94.38 76 VAL A N 1
ATOM 595 C CA . VAL A 1 76 ? -2.283 -0.906 -1.385 1.00 94.38 76 VAL A CA 1
ATOM 596 C C . VAL A 1 76 ? -3.818 -0.866 -1.378 1.00 94.38 76 VAL A C 1
ATOM 598 O O . VAL A 1 76 ? -4.424 -0.600 -0.342 1.00 94.38 76 VAL A O 1
ATOM 601 N N . SER A 1 77 ? -4.462 -1.158 -2.512 1.00 94.44 77 SER A N 1
ATOM 602 C CA . SER A 1 77 ? -5.924 -1.257 -2.608 1.00 94.44 77 SER A CA 1
ATOM 603 C C . SER A 1 77 ? -6.497 -2.460 -1.854 1.00 94.44 77 SER A C 1
ATOM 605 O O . SER A 1 77 ? -7.550 -2.331 -1.235 1.00 94.44 77 SER A O 1
ATOM 607 N N . LEU A 1 78 ? -5.808 -3.605 -1.840 1.00 95.50 78 LEU A N 1
ATOM 608 C CA . LEU A 1 78 ? -6.203 -4.755 -1.023 1.00 95.50 78 LEU A CA 1
ATOM 609 C C . LEU A 1 78 ? -6.152 -4.429 0.468 1.00 95.50 78 LEU A C 1
ATOM 611 O O . LEU A 1 78 ? -7.086 -4.761 1.193 1.00 95.50 78 LEU A O 1
ATOM 615 N N . PHE A 1 79 ? -5.088 -3.761 0.918 1.00 95.94 79 PHE A N 1
ATOM 616 C CA . PHE A 1 79 ? -4.980 -3.303 2.300 1.00 95.94 79 PHE A CA 1
ATOM 617 C C . PHE A 1 79 ? -6.115 -2.338 2.663 1.00 95.94 79 PHE A C 1
ATOM 619 O O . PHE A 1 79 ? -6.754 -2.488 3.701 1.00 95.94 79 PHE A O 1
ATOM 626 N N . GLU A 1 80 ? -6.409 -1.381 1.783 1.00 95.25 80 GLU A N 1
ATOM 627 C CA . GLU A 1 80 ? -7.502 -0.428 1.974 1.00 95.25 80 GLU A CA 1
ATOM 628 C C . GLU A 1 80 ? -8.860 -1.126 2.143 1.00 95.25 80 GLU A C 1
ATOM 630 O O . GLU A 1 80 ? -9.598 -0.839 3.088 1.00 95.25 80 GLU A O 1
ATOM 635 N N . ALA A 1 81 ? -9.172 -2.056 1.237 1.00 96.38 81 ALA A N 1
ATOM 636 C CA . ALA A 1 81 ? -10.413 -2.818 1.259 1.00 96.38 81 ALA A CA 1
ATOM 637 C C . ALA A 1 81 ? -10.507 -3.699 2.512 1.00 96.38 81 ALA A C 1
ATOM 639 O O . ALA A 1 81 ? -11.561 -3.744 3.143 1.00 96.38 81 ALA A O 1
ATOM 640 N N . PHE A 1 82 ? -9.398 -4.327 2.920 1.00 96.94 82 PHE A N 1
ATOM 641 C CA . PHE A 1 82 ? -9.330 -5.101 4.158 1.00 96.94 82 PHE A CA 1
ATOM 642 C C . PHE A 1 82 ? -9.729 -4.257 5.366 1.00 96.94 82 PHE A C 1
ATOM 644 O O . PHE A 1 82 ? -10.604 -4.660 6.124 1.00 96.94 82 PHE A O 1
ATOM 651 N N . VAL A 1 83 ? -9.125 -3.079 5.536 1.00 96.62 83 VAL A N 1
ATOM 652 C CA . VAL A 1 83 ? -9.398 -2.218 6.694 1.00 96.62 83 VAL A CA 1
ATOM 653 C C . VAL A 1 83 ? -10.868 -1.805 6.732 1.00 96.62 83 VAL A C 1
ATOM 655 O O . VAL A 1 83 ? -11.484 -1.825 7.797 1.00 96.62 83 VAL A O 1
ATOM 658 N N . GLN A 1 84 ? -11.445 -1.454 5.580 1.00 96.25 84 GLN A N 1
ATOM 659 C CA . GLN A 1 84 ? -12.853 -1.070 5.490 1.00 96.25 84 GLN A CA 1
ATOM 660 C C . GLN A 1 84 ? -13.784 -2.225 5.863 1.00 96.25 84 GLN A C 1
ATOM 662 O O . GLN A 1 84 ? -14.636 -2.070 6.738 1.00 96.25 84 GLN A O 1
ATOM 667 N N . GLU A 1 85 ? -13.596 -3.387 5.236 1.00 97.44 85 GLU A N 1
ATOM 668 C CA . GLU A 1 85 ? -14.411 -4.572 5.504 1.00 97.44 85 GLU A CA 1
ATOM 669 C C . GLU A 1 85 ? -14.245 -5.066 6.941 1.00 97.44 85 GLU A C 1
ATOM 671 O O . GLU A 1 85 ? -15.229 -5.448 7.567 1.00 97.44 85 GLU A O 1
ATOM 676 N N . TYR A 1 86 ? -13.035 -4.998 7.498 1.00 96.69 86 TYR A N 1
ATOM 677 C CA . TYR A 1 86 ? -12.761 -5.433 8.864 1.00 96.69 86 TYR A CA 1
ATOM 678 C C . TYR A 1 86 ? -13.487 -4.557 9.887 1.00 96.69 86 TYR A C 1
ATOM 680 O O . TYR A 1 86 ? -14.174 -5.071 10.768 1.00 96.69 86 TYR A O 1
ATOM 688 N N . ILE A 1 87 ? -13.399 -3.228 9.757 1.00 96.06 87 ILE A N 1
ATOM 689 C CA . ILE A 1 87 ? -14.108 -2.318 10.669 1.00 96.06 87 ILE A CA 1
ATOM 690 C C . ILE A 1 87 ? -15.626 -2.501 10.529 1.00 96.06 87 ILE A C 1
ATOM 692 O O . ILE A 1 87 ? -16.329 -2.530 11.540 1.00 96.06 87 ILE A O 1
ATOM 696 N N . ALA A 1 88 ? -16.136 -2.651 9.302 1.00 96.31 88 ALA A N 1
ATOM 697 C CA . ALA A 1 88 ? -17.558 -2.877 9.055 1.00 96.31 88 ALA A CA 1
ATOM 698 C C . ALA A 1 88 ? -18.054 -4.195 9.680 1.00 96.31 88 ALA A C 1
ATOM 700 O O . ALA A 1 88 ? -19.056 -4.180 10.396 1.00 96.31 88 ALA A O 1
ATOM 701 N N . GLU A 1 89 ? -17.313 -5.300 9.509 1.00 95.88 89 GLU A N 1
ATOM 702 C CA . GLU A 1 89 ? -17.597 -6.600 10.140 1.00 95.88 89 GLU A CA 1
ATOM 703 C C . GLU A 1 89 ? -17.630 -6.466 11.668 1.00 95.88 89 GLU A C 1
ATOM 705 O O . GLU A 1 89 ? -18.609 -6.854 12.306 1.00 95.88 89 GLU A O 1
ATOM 710 N N . ARG A 1 90 ? -16.601 -5.854 12.269 1.00 94.38 90 ARG A N 1
ATOM 711 C CA . ARG A 1 90 ? -16.487 -5.720 13.731 1.00 94.38 90 ARG A CA 1
ATOM 712 C C . ARG A 1 90 ? -17.531 -4.782 14.334 1.00 94.38 90 ARG A C 1
ATOM 714 O O . ARG A 1 90 ? -17.925 -4.988 15.479 1.00 94.38 90 ARG A O 1
ATOM 721 N N . LYS A 1 91 ? -17.969 -3.751 13.603 1.00 94.62 91 LYS A N 1
ATOM 722 C CA . LYS A 1 91 ? -19.065 -2.863 14.028 1.00 94.62 91 LYS A CA 1
ATOM 723 C C . LYS A 1 91 ? -20.455 -3.435 13.711 1.00 94.62 91 LYS A C 1
ATOM 725 O O . LYS A 1 91 ? -21.434 -2.903 14.224 1.00 94.62 91 LYS A O 1
ATOM 730 N N . GLY A 1 92 ? -20.557 -4.491 12.897 1.00 95.38 92 GLY A N 1
ATOM 731 C CA . GLY A 1 92 ? -21.835 -5.061 12.463 1.00 95.38 92 GLY A CA 1
ATOM 732 C C . GLY A 1 92 ? -22.640 -4.123 11.559 1.00 95.38 92 GLY A C 1
ATOM 733 O O . GLY A 1 92 ? -23.864 -4.081 11.659 1.00 95.38 92 GLY A O 1
ATOM 734 N N . ILE A 1 93 ? -21.961 -3.342 10.714 1.00 96.50 93 ILE A N 1
ATOM 735 C CA . ILE A 1 93 ? -22.570 -2.339 9.826 1.00 96.50 93 ILE A CA 1
ATOM 736 C C . ILE A 1 93 ? -22.238 -2.616 8.359 1.00 96.50 93 ILE A C 1
ATOM 738 O O . ILE A 1 93 ? -21.314 -3.365 8.044 1.00 96.50 93 ILE A O 1
ATOM 742 N N . SER A 1 94 ? -22.980 -1.984 7.450 1.00 95.88 94 SER A N 1
ATOM 743 C CA . SER A 1 94 ? -22.658 -2.015 6.024 1.00 95.88 94 SER A CA 1
ATOM 744 C C . SER A 1 94 ? -21.410 -1.173 5.707 1.00 95.88 94 SER A C 1
ATOM 746 O O . SER A 1 94 ? -21.037 -0.267 6.459 1.00 95.88 94 SER A O 1
ATOM 748 N N . LEU A 1 95 ? -20.772 -1.437 4.561 1.00 93.75 95 LEU A N 1
ATOM 749 C CA . LEU A 1 95 ? -19.681 -0.590 4.060 1.00 93.75 95 LEU A CA 1
ATOM 750 C C . LEU A 1 95 ? -20.147 0.845 3.761 1.00 93.75 95 LEU A C 1
ATOM 752 O O . LEU A 1 95 ? -19.371 1.783 3.944 1.00 93.75 95 LEU A O 1
ATOM 756 N N . ASP A 1 96 ? -21.405 1.023 3.355 1.00 93.94 96 ASP A N 1
ATOM 757 C CA . ASP A 1 96 ? -21.977 2.339 3.049 1.00 93.94 96 ASP A CA 1
ATOM 758 C C . ASP A 1 96 ? -22.097 3.206 4.313 1.00 93.94 96 ASP A C 1
ATOM 760 O O . ASP A 1 96 ? -21.794 4.404 4.298 1.00 93.94 96 ASP A O 1
ATOM 764 N N . ASP A 1 97 ? -22.440 2.587 5.445 1.00 94.62 97 ASP A N 1
ATOM 765 C CA . ASP A 1 97 ? -22.576 3.268 6.737 1.00 94.62 97 ASP A CA 1
ATOM 766 C C . ASP A 1 97 ? -21.229 3.551 7.413 1.00 94.62 97 ASP A C 1
ATOM 768 O O . ASP A 1 97 ? -21.122 4.436 8.274 1.00 94.62 97 ASP A O 1
ATOM 772 N N . LEU A 1 98 ? -20.172 2.835 7.013 1.00 93.75 98 LEU A N 1
ATOM 773 C CA . LEU A 1 98 ? -18.854 2.907 7.639 1.00 93.75 98 LEU A CA 1
ATOM 774 C C . LEU A 1 98 ? -18.325 4.340 7.703 1.00 93.75 98 LEU A C 1
ATOM 776 O O . LEU A 1 98 ? -17.825 4.772 8.745 1.00 93.75 98 LEU A O 1
ATOM 780 N N . LYS A 1 99 ? -18.453 5.099 6.609 1.00 89.88 99 LYS A N 1
ATOM 781 C CA . LYS A 1 99 ? -17.944 6.475 6.531 1.00 89.88 99 LYS A CA 1
ATOM 782 C C . LYS A 1 99 ? -18.582 7.374 7.591 1.00 89.88 99 LYS A C 1
ATOM 784 O O . LYS A 1 99 ? -17.863 8.126 8.247 1.00 89.88 99 LYS A O 1
ATOM 789 N N . ASN A 1 100 ? -19.896 7.260 7.775 1.00 92.25 100 ASN A N 1
ATOM 790 C CA . ASN A 1 100 ? -20.643 8.042 8.758 1.00 92.25 100 AS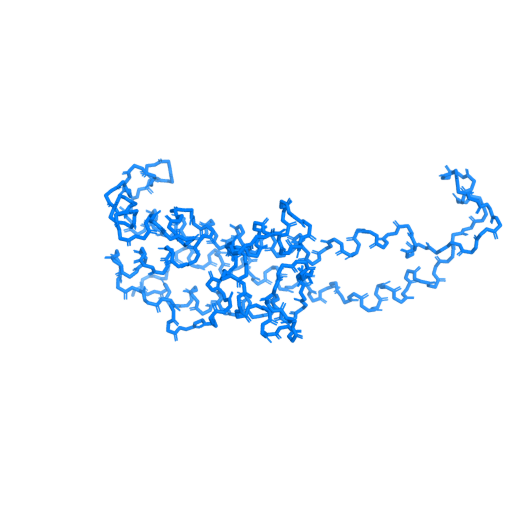N A CA 1
ATOM 791 C C . ASN A 1 100 ? -20.293 7.601 10.184 1.00 92.25 100 ASN A C 1
ATOM 793 O O . ASN A 1 100 ? -20.085 8.445 11.058 1.00 92.25 100 ASN A O 1
ATOM 797 N N . SER A 1 101 ? -20.120 6.292 10.396 1.00 93.88 101 SER A N 1
ATOM 798 C CA . SER A 1 101 ? -19.790 5.700 11.700 1.00 93.88 101 SER A CA 1
ATOM 799 C C . SER A 1 101 ? -18.409 6.077 12.257 1.00 93.88 101 SER A C 1
ATOM 801 O O . SER A 1 101 ? -18.126 5.767 13.412 1.00 93.88 101 SER A O 1
ATOM 803 N N . LEU A 1 102 ? -17.548 6.693 11.436 1.00 94.31 102 LEU A N 1
ATOM 804 C CA . LEU A 1 102 ? -16.172 7.071 11.781 1.00 94.31 102 LEU A CA 1
ATOM 805 C C . LEU A 1 102 ? -15.944 8.588 11.782 1.00 94.31 102 LEU A C 1
ATOM 807 O O . LEU A 1 102 ? -14.804 9.054 11.720 1.00 94.31 102 LEU A O 1
ATOM 811 N N . THR A 1 103 ? -17.020 9.378 11.784 1.00 93.19 103 THR A N 1
ATOM 812 C CA . THR A 1 103 ? -16.935 10.846 11.728 1.00 93.19 103 THR A CA 1
ATOM 813 C C . THR A 1 103 ? -16.135 11.404 12.904 1.00 93.19 103 THR A C 1
ATOM 815 O O . THR A 1 103 ? -15.230 12.213 12.703 1.00 93.19 103 THR A O 1
ATOM 818 N N . ASN A 1 104 ? -16.404 10.918 14.118 1.00 93.44 104 ASN A N 1
ATOM 819 C CA . ASN A 1 104 ? -15.753 11.394 15.340 1.00 93.44 104 ASN A CA 1
ATOM 820 C C . ASN A 1 104 ? -14.254 11.072 15.353 1.00 93.44 104 ASN A C 1
ATOM 822 O O . ASN A 1 104 ? -13.425 11.919 15.698 1.00 93.44 104 ASN A O 1
ATOM 826 N N . GLU A 1 105 ? -13.894 9.861 14.940 1.00 94.69 105 GLU A N 1
ATOM 827 C CA . GLU A 1 105 ? -12.525 9.373 14.866 1.00 94.69 105 GLU A CA 1
ATOM 828 C C . GLU A 1 105 ? -11.742 10.169 13.815 1.00 94.69 105 GLU A C 1
ATOM 830 O O . GLU A 1 105 ? -10.650 10.671 14.085 1.00 94.69 105 GLU A O 1
ATOM 835 N N . ARG A 1 106 ? -12.333 10.399 12.636 1.00 93.19 106 ARG A N 1
ATOM 836 C CA . ARG A 1 106 ? -11.735 11.236 11.584 1.00 93.19 106 ARG A CA 1
ATOM 837 C C . ARG A 1 106 ? -11.498 12.668 12.059 1.00 93.19 106 ARG A C 1
ATOM 839 O O . ARG A 1 106 ? -10.402 13.189 11.856 1.00 93.19 106 ARG A O 1
ATOM 846 N N . SER A 1 107 ? -12.482 13.291 12.708 1.00 92.06 107 SER A N 1
ATOM 847 C CA . SER A 1 107 ? -12.340 14.645 13.255 1.00 92.06 107 SER A CA 1
ATOM 848 C C . SER A 1 107 ? -11.277 14.713 14.352 1.00 92.06 107 SER A C 1
ATOM 850 O O . SER A 1 107 ? -10.495 15.662 14.397 1.00 92.06 107 SER A O 1
ATOM 852 N N . THR A 1 108 ? -11.193 13.692 15.206 1.00 93.75 108 THR A N 1
ATOM 853 C CA . THR A 1 108 ? -10.171 13.608 16.258 1.00 93.75 108 THR A CA 1
ATOM 854 C C . THR A 1 108 ? -8.772 13.504 15.659 1.00 93.75 108 THR A C 1
ATOM 856 O O . THR A 1 108 ? -7.894 14.281 16.033 1.00 93.75 108 THR A O 1
ATOM 859 N N . TRP A 1 109 ? -8.573 12.623 14.675 1.00 93.75 109 TRP A N 1
ATOM 860 C CA . TRP A 1 109 ? -7.306 12.511 13.954 1.00 93.75 109 TRP A CA 1
ATOM 861 C C . TRP A 1 109 ? -6.902 13.827 13.291 1.00 93.75 109 TRP A C 1
ATOM 863 O O . TRP A 1 109 ? -5.757 14.253 13.418 1.00 93.75 109 TRP A O 1
ATOM 873 N N . GLN A 1 110 ? -7.839 14.498 12.619 1.00 91.38 110 GLN A N 1
ATOM 874 C CA . GLN A 1 110 ? -7.585 15.788 11.978 1.00 91.38 110 GLN A CA 1
ATOM 875 C C . GLN A 1 110 ? -7.221 16.876 12.987 1.00 91.38 110 GLN A C 1
ATOM 877 O O . GLN A 1 110 ? -6.346 17.686 12.709 1.00 91.38 110 GLN A O 1
ATOM 882 N N . ARG A 1 111 ? -7.827 16.890 14.175 1.00 90.94 111 ARG A N 1
ATOM 883 C CA . ARG A 1 111 ? -7.444 17.835 15.231 1.00 90.94 111 ARG A CA 1
ATOM 884 C C . ARG A 1 111 ? -6.020 17.588 15.735 1.00 90.94 111 ARG A C 1
ATOM 886 O O . ARG A 1 111 ? -5.312 18.543 16.021 1.00 90.94 111 ARG A O 1
ATOM 893 N N . LEU A 1 112 ? -5.610 16.325 15.849 1.00 88.25 112 LEU A N 1
ATOM 894 C CA . LEU A 1 112 ? -4.282 15.954 16.348 1.00 88.25 112 LEU A CA 1
ATOM 895 C C . LEU A 1 112 ? -3.181 16.105 15.288 1.00 88.25 112 LEU A C 1
ATOM 897 O O . LEU A 1 112 ? -2.073 16.515 15.610 1.00 88.25 112 LEU A O 1
ATOM 901 N N . ASN A 1 113 ? -3.483 15.780 14.029 1.00 86.44 113 ASN A N 1
ATOM 902 C CA . ASN A 1 113 ? -2.485 15.605 12.969 1.00 86.44 113 ASN A CA 1
ATOM 903 C C . ASN A 1 113 ? -2.758 16.436 11.707 1.00 86.44 113 ASN A C 1
ATOM 905 O O . ASN A 1 113 ? -1.957 16.400 10.776 1.00 86.44 113 ASN A O 1
ATOM 909 N N . GLY A 1 114 ? -3.857 17.188 11.631 1.00 76.56 114 GLY A N 1
ATOM 910 C CA . GLY A 1 114 ? -4.293 17.893 10.416 1.00 76.56 114 GLY A CA 1
ATOM 911 C C . GLY A 1 114 ? -3.335 18.977 9.919 1.00 76.56 114 GLY A C 1
ATOM 912 O O . GLY A 1 114 ? -3.371 19.320 8.744 1.00 76.56 114 GLY A O 1
ATOM 913 N N . HIS A 1 115 ? -2.447 19.475 10.781 1.00 71.50 115 HIS A N 1
ATOM 914 C CA . HIS A 1 115 ? -1.396 20.434 10.421 1.00 71.50 115 HIS A CA 1
ATOM 915 C C . HIS A 1 115 ? -0.126 19.779 9.855 1.00 71.50 115 HIS A C 1
ATOM 917 O O . HIS A 1 115 ? 0.820 20.476 9.501 1.00 71.50 115 HIS A O 1
ATOM 923 N N . THR A 1 116 ? -0.080 18.447 9.790 1.00 71.06 116 THR A N 1
ATOM 924 C CA . THR A 1 116 ? 1.088 17.682 9.337 1.00 71.06 116 THR A CA 1
ATOM 925 C C . THR A 1 116 ? 0.839 17.057 7.965 1.00 71.06 116 THR A C 1
ATOM 927 O O . THR A 1 116 ? -0.305 16.802 7.580 1.00 71.06 116 THR A O 1
ATOM 930 N N . SER A 1 117 ? 1.913 16.717 7.247 1.00 64.56 117 SER A N 1
ATOM 931 C CA . SER A 1 117 ? 1.846 15.976 5.976 1.00 64.56 117 SER A CA 1
ATOM 932 C C . SER A 1 117 ? 1.168 14.600 6.106 1.00 64.56 117 SER A C 1
ATOM 934 O O . SER A 1 117 ? 0.649 14.069 5.122 1.00 64.56 117 SER A O 1
ATOM 936 N N . VAL A 1 118 ? 1.089 14.053 7.327 1.00 69.06 118 VAL A N 1
ATOM 937 C CA . VAL A 1 118 ? 0.460 12.761 7.651 1.00 69.06 118 VAL A CA 1
ATOM 938 C C . VAL A 1 118 ? -1.006 12.875 8.102 1.00 69.06 118 VAL A C 1
ATOM 940 O O . VAL A 1 118 ? -1.635 11.857 8.387 1.00 69.06 118 VAL A O 1
ATOM 943 N N . GLY A 1 119 ? -1.599 14.075 8.120 1.00 73.75 119 GLY A N 1
ATOM 944 C CA . GLY A 1 119 ? -2.962 14.339 8.616 1.00 73.75 119 GLY A CA 1
ATOM 945 C C . GLY A 1 119 ? -4.122 13.763 7.788 1.00 73.75 119 GLY A C 1
ATOM 946 O O . GLY A 1 119 ? -5.288 13.963 8.130 1.00 73.75 119 GLY A O 1
ATOM 947 N N . SER A 1 120 ? -3.844 13.039 6.700 1.00 83.25 120 SER A N 1
ATOM 948 C CA . SER A 1 120 ? -4.875 12.436 5.844 1.00 83.25 120 SER A CA 1
ATOM 949 C C . SER A 1 120 ? -5.674 11.350 6.577 1.00 83.25 120 SER A C 1
ATOM 951 O O . SER A 1 120 ? -5.088 10.499 7.237 1.00 83.25 120 SER A O 1
ATOM 953 N N . THR A 1 121 ? -6.997 11.327 6.392 1.00 83.25 121 THR A N 1
ATOM 954 C CA . THR A 1 121 ? -7.906 10.279 6.907 1.00 83.25 121 THR A CA 1
ATOM 955 C C . THR A 1 121 ? -8.260 9.221 5.851 1.00 83.25 121 THR A C 1
ATOM 957 O O . THR A 1 121 ? -9.267 8.517 5.959 1.00 83.25 121 THR A O 1
ATOM 960 N N . SER A 1 122 ? -7.480 9.130 4.770 1.00 86.75 122 SER A N 1
ATOM 961 C CA . SER A 1 122 ? -7.615 8.043 3.795 1.00 86.75 122 SER A CA 1
ATOM 962 C C . SER A 1 122 ? -7.118 6.730 4.400 1.00 86.75 122 SER A C 1
ATOM 964 O O . SER A 1 122 ? -6.123 6.724 5.117 1.00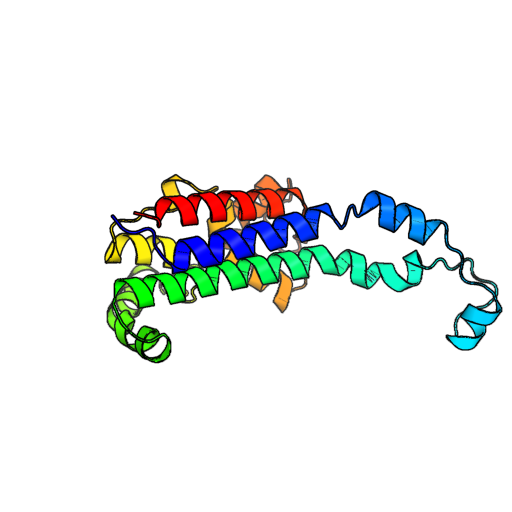 86.75 122 SER A O 1
ATOM 966 N N . TYR A 1 123 ? -7.753 5.610 4.059 1.00 87.06 123 TYR A N 1
ATOM 967 C CA . TYR A 1 123 ? -7.282 4.282 4.462 1.00 87.06 123 TYR A CA 1
ATOM 968 C C . TYR A 1 123 ? -5.972 3.867 3.766 1.00 87.06 123 TYR A C 1
ATOM 970 O O . TYR A 1 123 ? -5.300 2.952 4.226 1.00 87.06 123 TYR A O 1
ATOM 978 N N . TYR A 1 124 ? -5.538 4.592 2.726 1.00 86.75 124 TYR A N 1
ATOM 979 C CA . TYR A 1 124 ? -4.176 4.479 2.194 1.00 86.75 124 TYR A CA 1
ATOM 980 C C . TYR A 1 124 ? -3.110 5.031 3.146 1.00 86.75 124 TYR A C 1
ATOM 982 O O . TYR A 1 124 ? -1.927 4.733 2.991 1.00 86.75 124 TYR A O 1
ATOM 990 N N . ASN A 1 125 ? -3.500 5.864 4.114 1.00 89.44 125 ASN A N 1
ATOM 991 C CA . ASN A 1 125 ? -2.601 6.338 5.151 1.00 89.44 125 ASN A CA 1
ATOM 992 C C . ASN A 1 125 ? -2.514 5.289 6.264 1.00 89.44 125 ASN A C 1
ATOM 994 O O . ASN A 1 125 ? -3.313 5.288 7.198 1.00 89.44 125 ASN A O 1
ATOM 998 N N . VAL A 1 126 ? -1.512 4.417 6.183 1.00 92.50 126 VAL A N 1
ATOM 999 C CA . VAL A 1 126 ? -1.300 3.338 7.159 1.00 92.50 126 VAL A CA 1
ATOM 1000 C C . VAL A 1 126 ? -1.092 3.884 8.581 1.00 92.50 126 VAL A C 1
ATOM 1002 O O . VAL A 1 126 ? -1.468 3.222 9.542 1.00 92.50 126 VAL A O 1
ATOM 1005 N N . ARG A 1 127 ? -0.591 5.120 8.751 1.00 92.25 127 ARG A N 1
ATOM 1006 C CA . ARG A 1 127 ? -0.501 5.768 10.078 1.00 92.25 127 ARG A CA 1
ATOM 1007 C C . ARG A 1 127 ? -1.876 6.068 10.664 1.00 92.25 127 ARG A C 1
ATOM 1009 O O . ARG A 1 127 ? -2.105 5.796 11.840 1.00 92.25 127 ARG A O 1
ATOM 1016 N N . PHE A 1 128 ? -2.789 6.581 9.839 1.00 93.38 128 PHE A N 1
ATOM 1017 C CA . PHE A 1 128 ? -4.180 6.781 10.241 1.00 93.38 128 PHE A CA 1
ATOM 1018 C C . PHE A 1 128 ? -4.853 5.444 10.554 1.00 93.38 128 PHE A C 1
ATOM 1020 O O . PHE A 1 128 ? -5.527 5.338 11.571 1.00 93.38 128 PHE A O 1
ATOM 1027 N N . VAL A 1 129 ? -4.625 4.411 9.735 1.00 94.94 129 VAL A N 1
ATOM 1028 C CA . VAL A 1 129 ? -5.151 3.062 9.999 1.00 94.94 129 VAL A CA 1
ATOM 1029 C C . VAL A 1 129 ? -4.613 2.494 11.313 1.00 94.94 129 VAL A C 1
ATOM 1031 O O . VAL A 1 129 ? -5.396 1.977 12.101 1.00 94.94 129 VAL A O 1
ATOM 1034 N N . ASN A 1 130 ? -3.310 2.619 11.584 1.00 94.81 130 ASN A N 1
ATOM 1035 C CA . ASN A 1 130 ? -2.708 2.175 12.843 1.00 94.81 130 ASN A CA 1
ATOM 1036 C C . ASN A 1 130 ? 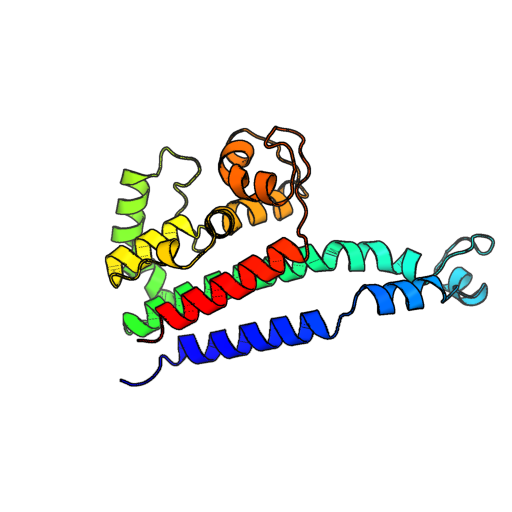-3.366 2.843 14.049 1.00 94.81 130 ASN A C 1
ATOM 1038 O O . ASN A 1 130 ? -3.753 2.163 14.995 1.00 94.81 130 ASN A O 1
ATOM 1042 N N . TRP A 1 131 ? -3.528 4.166 13.994 1.00 95.25 131 TRP A N 1
ATOM 1043 C CA . TRP A 1 131 ? -4.228 4.901 15.040 1.00 95.25 131 TRP A CA 1
ATOM 1044 C C . TRP A 1 131 ? -5.679 4.432 15.178 1.00 95.25 131 TRP A C 1
ATOM 1046 O O . TRP A 1 131 ? -6.114 4.103 16.274 1.00 95.25 131 TRP A O 1
ATOM 1056 N N . LEU A 1 132 ? -6.405 4.320 14.066 1.00 95.56 132 LEU A N 1
ATOM 1057 C CA . LEU A 1 132 ? -7.817 3.956 14.060 1.00 95.56 132 LEU A CA 1
ATOM 1058 C C . LEU A 1 132 ? -8.067 2.558 14.641 1.00 95.56 132 LEU A C 1
ATOM 1060 O O . LEU A 1 132 ? -8.977 2.380 15.447 1.00 95.56 132 LEU A O 1
ATOM 1064 N N . LEU A 1 133 ? -7.261 1.567 14.254 1.00 95.62 133 LEU A N 1
ATOM 1065 C CA . LEU A 1 133 ? -7.365 0.203 14.776 1.00 95.62 133 LEU A CA 1
ATOM 1066 C C . LEU A 1 133 ? -6.988 0.126 16.264 1.00 95.62 133 LEU A C 1
ATOM 1068 O O . LEU A 1 133 ? -7.600 -0.648 17.004 1.00 95.62 133 LEU A O 1
ATOM 1072 N N . ASN A 1 134 ? -6.038 0.946 16.720 1.00 95.44 134 ASN A N 1
ATOM 1073 C CA . ASN A 1 134 ? -5.696 1.039 18.135 1.00 95.44 134 ASN A CA 1
ATOM 1074 C C . ASN A 1 134 ? -6.831 1.668 18.956 1.00 95.44 134 ASN A C 1
ATOM 1076 O O . ASN A 1 134 ? -7.202 1.121 19.989 1.00 95.44 134 ASN A O 1
ATOM 1080 N N . GLU A 1 135 ? -7.418 2.771 18.491 1.00 94.81 135 GLU A N 1
ATOM 1081 C CA . GLU A 1 135 ? -8.516 3.436 19.204 1.00 94.81 135 GLU A CA 1
ATOM 1082 C C . GLU A 1 135 ? -9.776 2.568 19.274 1.00 94.81 135 GLU A C 1
ATOM 1084 O O . GLU A 1 135 ? -10.425 2.499 20.314 1.00 94.81 135 GLU A O 1
ATOM 1089 N N . LEU A 1 136 ? -10.130 1.891 18.178 1.00 94.75 136 LEU A N 1
ATOM 1090 C CA . LEU A 1 136 ? -11.364 1.107 18.114 1.00 94.75 136 LEU A CA 1
ATOM 1091 C C . LEU A 1 136 ? -11.243 -0.265 18.778 1.00 94.75 136 LEU A C 1
ATOM 1093 O O . LEU A 1 136 ? -12.212 -0.752 19.358 1.00 94.75 136 LEU A O 1
ATOM 1097 N N . TYR A 1 137 ? -10.084 -0.912 18.645 1.00 94.88 137 TYR A N 1
ATOM 1098 C CA . TYR A 1 137 ? -9.928 -2.335 18.960 1.00 94.88 137 TYR A CA 1
ATOM 1099 C C . TYR A 1 137 ? -8.659 -2.659 19.752 1.00 94.88 137 TYR A C 1
ATOM 1101 O O . TYR A 1 137 ? -8.369 -3.834 19.960 1.00 94.88 137 TYR A O 1
ATOM 1109 N N . SER A 1 138 ? -7.886 -1.650 20.171 1.00 94.94 138 SER A N 1
ATOM 1110 C CA . SER A 1 138 ? -6.588 -1.829 20.844 1.00 94.94 138 SER A CA 1
ATOM 1111 C C . SER A 1 138 ? -5.579 -2.651 20.028 1.00 94.94 138 SER A C 1
ATOM 1113 O O . SER A 1 138 ? -4.702 -3.310 20.582 1.00 94.94 138 SER A O 1
ATOM 1115 N N . ILE A 1 139 ? -5.688 -2.604 18.695 1.00 94.94 139 ILE A N 1
ATOM 1116 C CA . ILE A 1 139 ? -4.773 -3.280 17.770 1.00 94.94 139 ILE A CA 1
ATOM 1117 C C . ILE A 1 139 ? -3.644 -2.327 17.373 1.00 94.94 139 ILE A C 1
ATOM 1119 O O . ILE A 1 139 ? -3.875 -1.323 16.703 1.00 94.94 139 ILE A O 1
ATOM 1123 N N . GLN A 1 140 ? -2.405 -2.679 17.720 1.00 93.12 140 GLN A N 1
ATOM 1124 C CA . GLN A 1 140 ? -1.214 -1.871 17.431 1.00 93.12 140 GLN A CA 1
ATOM 1125 C C . GLN A 1 140 ? -0.397 -2.461 16.278 1.00 93.12 140 GLN A C 1
ATOM 1127 O O . GLN A 1 140 ? 0.583 -3.175 16.502 1.00 93.12 140 GLN A O 1
ATOM 1132 N N . ILE A 1 141 ? -0.766 -2.147 15.031 1.00 94.00 141 ILE A N 1
ATOM 1133 C CA . ILE A 1 141 ? -0.078 -2.711 13.854 1.00 94.00 141 ILE A CA 1
ATOM 1134 C C . ILE A 1 141 ? 1.384 -2.263 13.746 1.00 94.00 141 ILE A C 1
ATOM 1136 O O . ILE A 1 141 ? 2.212 -3.020 13.254 1.00 94.00 141 ILE A O 1
ATOM 1140 N N . GLN A 1 142 ? 1.733 -1.074 14.250 1.00 93.38 142 GLN A N 1
ATOM 1141 C CA . GLN A 1 142 ? 3.107 -0.559 14.214 1.00 93.38 142 GLN A CA 1
ATOM 1142 C C . GLN A 1 142 ? 4.115 -1.473 14.934 1.00 93.38 142 GLN A C 1
ATOM 1144 O O . GLN A 1 142 ? 5.299 -1.435 14.622 1.00 93.38 142 GLN A O 1
ATOM 1149 N N . SER A 1 143 ? 3.657 -2.310 15.870 1.00 91.75 143 SER A N 1
ATOM 1150 C CA . SER A 1 143 ? 4.517 -3.257 16.589 1.00 91.75 143 SER A CA 1
ATOM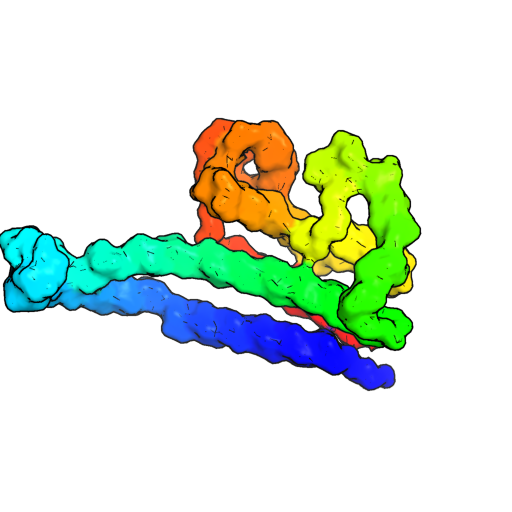 1151 C C . SER A 1 143 ? 4.967 -4.458 15.747 1.00 91.75 143 SER A C 1
ATOM 1153 O O . SER A 1 143 ? 5.921 -5.136 16.123 1.00 91.75 143 SER A O 1
ATOM 1155 N N . VAL A 1 144 ? 4.301 -4.727 14.616 1.00 94.25 144 VAL A N 1
ATOM 1156 C CA . VAL A 1 144 ? 4.538 -5.922 13.788 1.00 94.25 144 VAL A CA 1
ATOM 1157 C C . VAL A 1 144 ? 4.949 -5.606 12.349 1.00 94.25 144 VAL A C 1
ATOM 1159 O O . VAL A 1 144 ? 5.121 -6.531 11.561 1.00 94.25 144 VAL A O 1
ATOM 1162 N N . ILE A 1 145 ? 5.104 -4.332 11.985 1.00 96.25 145 ILE A N 1
ATOM 1163 C CA . ILE A 1 145 ? 5.438 -3.914 10.615 1.00 96.25 145 ILE A CA 1
ATOM 1164 C C . ILE A 1 145 ? 6.714 -3.081 10.562 1.00 96.25 145 ILE A C 1
ATOM 1166 O O . ILE A 1 145 ? 7.101 -2.439 11.538 1.00 96.25 145 ILE A O 1
ATOM 1170 N N . GLU A 1 146 ? 7.335 -3.039 9.390 1.00 95.88 146 GLU A N 1
ATOM 1171 C CA . GLU A 1 146 ? 8.461 -2.158 9.111 1.00 95.88 146 GLU A CA 1
ATOM 1172 C C . GLU A 1 146 ? 8.013 -0.692 9.019 1.00 95.88 146 GLU A C 1
ATOM 1174 O O . GLU A 1 146 ? 6.937 -0.364 8.508 1.00 95.88 146 GLU A O 1
ATOM 1179 N N . THR A 1 147 ? 8.883 0.236 9.430 1.00 93.25 147 THR A N 1
ATOM 1180 C CA . THR A 1 147 ? 8.597 1.684 9.387 1.00 93.25 147 THR A CA 1
ATOM 1181 C C . THR A 1 147 ? 8.208 2.167 7.986 1.00 93.25 147 THR A C 1
ATOM 1183 O O . THR A 1 147 ? 7.336 3.025 7.846 1.00 93.25 147 THR A O 1
ATOM 1186 N N . LEU A 1 148 ? 8.805 1.597 6.935 1.00 94.19 148 LEU A N 1
ATOM 1187 C CA . LEU A 1 148 ? 8.498 1.954 5.545 1.00 94.19 148 LEU A CA 1
ATOM 1188 C C . LEU A 1 148 ? 7.072 1.575 5.117 1.00 94.19 148 LEU A C 1
ATOM 1190 O O . LEU A 1 148 ? 6.526 2.175 4.193 1.00 94.19 148 LEU A O 1
ATOM 1194 N N . THR A 1 149 ? 6.430 0.623 5.797 1.00 95.50 149 THR A N 1
ATOM 1195 C CA . THR A 1 149 ? 5.036 0.237 5.523 1.00 95.50 149 THR A CA 1
ATOM 1196 C C . THR A 1 149 ? 4.077 1.343 5.917 1.00 95.50 149 THR A C 1
ATOM 1198 O O . THR A 1 149 ? 3.068 1.557 5.246 1.00 95.50 149 THR A O 1
ATOM 1201 N N . LEU A 1 150 ? 4.446 2.162 6.904 1.00 93.81 150 LEU A N 1
ATOM 1202 C CA . LEU A 1 150 ? 3.691 3.362 7.242 1.00 93.81 150 LEU A CA 1
ATOM 1203 C C . LEU A 1 150 ? 3.657 4.372 6.078 1.00 93.81 150 LEU A C 1
ATOM 1205 O O . LEU A 1 150 ? 2.688 5.116 5.932 1.00 93.81 150 LEU A O 1
ATOM 1209 N N . GLU A 1 151 ? 4.704 4.409 5.250 1.00 93.75 151 GLU A N 1
ATOM 1210 C CA . GLU A 1 151 ? 4.911 5.354 4.136 1.00 93.75 151 GLU A CA 1
ATOM 1211 C C . GLU A 1 151 ? 4.221 4.933 2.826 1.00 93.75 151 GLU A C 1
ATOM 1213 O O . GLU A 1 151 ? 4.232 5.677 1.845 1.00 93.75 151 GLU A O 1
ATOM 1218 N N . MET A 1 152 ? 3.570 3.767 2.802 1.00 93.19 152 MET A N 1
ATOM 1219 C CA . MET A 1 152 ? 2.941 3.190 1.608 1.00 93.19 152 MET A CA 1
ATOM 1220 C C . MET A 1 152 ? 1.971 4.156 0.903 1.00 93.19 152 MET A C 1
ATOM 1222 O O . MET A 1 152 ? 1.964 4.255 -0.326 1.00 93.19 152 MET A O 1
ATOM 1226 N N . GLY A 1 153 ? 1.181 4.913 1.668 1.00 91.94 153 GLY A N 1
ATOM 1227 C CA . GLY A 1 153 ? 0.255 5.905 1.120 1.00 91.94 153 GLY A CA 1
ATOM 1228 C C . GLY A 1 153 ? 0.952 7.060 0.400 1.00 91.94 153 GLY A C 1
ATOM 1229 O O . GLY A 1 153 ? 0.477 7.517 -0.643 1.00 91.94 153 GLY A O 1
ATOM 1230 N N . ASP A 1 154 ? 2.088 7.520 0.918 1.00 92.19 154 ASP A N 1
ATOM 1231 C CA . ASP A 1 154 ? 2.861 8.597 0.299 1.00 92.19 154 ASP A CA 1
ATOM 1232 C C . ASP A 1 154 ? 3.654 8.085 -0.903 1.00 92.19 154 ASP A C 1
ATOM 1234 O O . ASP A 1 154 ? 3.710 8.769 -1.928 1.00 92.19 154 ASP A O 1
ATOM 1238 N N . LEU A 1 155 ? 4.132 6.836 -0.853 1.00 94.31 155 LEU A N 1
ATOM 1239 C CA . LEU A 1 155 ? 4.755 6.180 -2.002 1.00 94.31 155 LEU A CA 1
ATOM 1240 C C . LEU A 1 155 ? 3.752 6.043 -3.150 1.00 94.31 155 LEU A C 1
ATOM 1242 O O . LEU A 1 155 ? 4.059 6.403 -4.286 1.00 94.31 155 LEU A O 1
ATOM 1246 N N . ARG A 1 156 ? 2.516 5.619 -2.859 1.00 93.81 156 ARG A N 1
ATOM 1247 C CA . ARG A 1 156 ? 1.415 5.582 -3.833 1.00 93.81 156 ARG A CA 1
ATOM 1248 C C . ARG A 1 156 ? 1.186 6.940 -4.483 1.00 93.81 156 ARG A C 1
ATOM 1250 O O . ARG A 1 156 ? 1.138 7.022 -5.709 1.00 93.81 156 ARG A O 1
ATOM 1257 N N . LYS A 1 157 ? 1.049 8.006 -3.690 1.00 91.25 157 LYS A N 1
ATOM 1258 C CA . LYS A 1 157 ? 0.844 9.363 -4.226 1.00 91.25 157 LYS A CA 1
ATOM 1259 C C . LYS A 1 157 ? 2.010 9.791 -5.120 1.00 91.25 157 LYS A C 1
ATOM 1261 O O . LYS A 1 157 ? 1.769 10.288 -6.217 1.00 91.25 157 LYS A O 1
ATOM 1266 N N . CYS A 1 158 ? 3.244 9.551 -4.682 1.00 93.06 158 CYS A N 1
ATOM 1267 C CA . CYS A 1 158 ? 4.458 9.858 -5.435 1.00 93.06 158 CYS A CA 1
ATOM 1268 C C . CYS A 1 158 ? 4.491 9.119 -6.787 1.00 93.06 158 CYS A C 1
ATOM 1270 O O . CYS A 1 158 ? 4.668 9.727 -7.843 1.00 93.06 158 CYS A O 1
ATOM 1272 N N . LEU A 1 159 ? 4.210 7.814 -6.791 1.00 92.62 159 LEU A N 1
ATOM 1273 C CA . LEU A 1 159 ? 4.194 6.993 -8.004 1.00 92.62 159 LEU A CA 1
ATOM 1274 C C . LEU A 1 159 ? 3.085 7.390 -8.984 1.00 92.62 159 LEU A C 1
ATOM 1276 O O . LEU A 1 159 ? 3.315 7.395 -10.195 1.00 92.62 159 LEU A O 1
ATOM 1280 N N . VAL A 1 160 ? 1.878 7.670 -8.486 1.00 89.88 160 VAL A N 1
ATOM 1281 C CA . VAL A 1 160 ? 0.700 7.964 -9.320 1.00 89.88 160 VAL A CA 1
ATOM 1282 C C . VAL A 1 160 ? 0.755 9.373 -9.894 1.00 89.88 160 VAL A C 1
ATOM 1284 O O . VAL A 1 160 ? 0.526 9.535 -11.088 1.00 89.88 160 VAL A O 1
ATOM 1287 N N . HIS A 1 161 ? 1.067 10.375 -9.072 1.00 89.81 161 HIS A N 1
ATOM 1288 C CA . HIS A 1 161 ? 0.947 11.782 -9.463 1.00 89.81 161 HIS A CA 1
ATOM 1289 C C . HIS A 1 161 ? 2.262 12.407 -9.930 1.00 89.81 161 HIS A C 1
ATOM 1291 O O . HIS A 1 161 ? 2.231 13.412 -10.632 1.00 89.81 161 HIS A O 1
ATOM 1297 N N . HIS A 1 162 ? 3.405 11.817 -9.571 1.00 92.25 162 HIS A N 1
ATOM 1298 C CA . HIS A 1 162 ? 4.726 12.389 -9.850 1.00 92.25 162 HIS A CA 1
ATOM 1299 C C . HIS A 1 162 ? 5.677 11.396 -10.525 1.00 92.25 162 HIS A C 1
ATOM 1301 O O . HIS A 1 162 ? 6.881 11.617 -10.565 1.00 92.25 162 HIS A O 1
ATOM 1307 N N . GLY A 1 163 ? 5.167 10.270 -11.037 1.00 90.06 163 GLY A N 1
ATOM 1308 C CA . GLY A 1 163 ? 5.999 9.279 -11.729 1.00 90.06 163 GLY A CA 1
ATOM 1309 C C . GLY A 1 163 ? 7.106 8.670 -10.857 1.00 90.06 163 GLY A C 1
ATOM 1310 O O . GLY A 1 163 ? 8.089 8.159 -11.395 1.00 90.06 163 GLY A O 1
ATOM 1311 N N . GLY A 1 164 ? 6.952 8.731 -9.530 1.00 92.56 164 GLY A N 1
ATOM 1312 C CA . GLY A 1 164 ? 7.950 8.296 -8.553 1.00 92.56 164 GLY A CA 1
ATOM 1313 C C . GLY A 1 164 ? 8.982 9.363 -8.181 1.00 92.56 164 GLY A C 1
ATOM 1314 O O . GLY A 1 164 ? 9.859 9.083 -7.374 1.00 92.56 164 GLY A O 1
ATOM 1315 N N . GLU A 1 165 ? 8.910 10.571 -8.735 1.00 96.62 165 GLU A N 1
ATOM 1316 C CA . GLU A 1 165 ? 9.831 11.655 -8.397 1.00 96.62 165 GLU A CA 1
ATOM 1317 C C . GLU A 1 165 ? 9.395 12.407 -7.131 1.00 96.62 165 GLU A C 1
ATOM 1319 O O . GLU A 1 165 ? 8.242 12.825 -6.987 1.00 96.62 165 GLU A O 1
ATOM 1324 N N . ILE A 1 166 ? 10.335 12.616 -6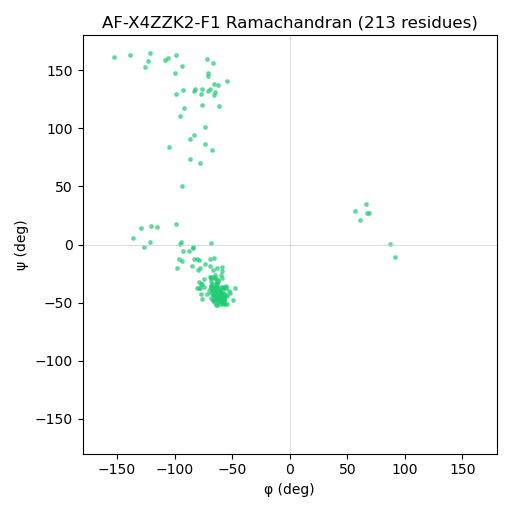.208 1.00 95.81 166 ILE A N 1
ATOM 1325 C CA . ILE A 1 166 ? 10.139 13.458 -5.028 1.00 95.81 166 ILE A CA 1
ATOM 1326 C C . ILE A 1 166 ? 10.144 14.920 -5.473 1.00 95.81 166 ILE A C 1
ATOM 1328 O O . ILE A 1 166 ? 11.192 15.515 -5.690 1.00 95.81 166 ILE A O 1
ATOM 1332 N N . THR A 1 167 ? 8.964 15.518 -5.588 1.00 95.19 167 THR A N 1
ATOM 1333 C CA . THR A 1 167 ? 8.798 16.887 -6.112 1.00 95.19 167 THR A CA 1
ATOM 1334 C C . THR A 1 167 ? 8.700 17.967 -5.035 1.00 95.19 167 THR A C 1
ATOM 1336 O O . THR A 1 167 ? 8.771 19.154 -5.343 1.00 95.19 167 THR A O 1
ATOM 1339 N N . LYS A 1 168 ? 8.517 17.585 -3.767 1.00 93.06 168 LYS A N 1
ATOM 1340 C CA . LYS A 1 168 ? 8.284 18.519 -2.657 1.00 93.06 168 LYS A CA 1
ATOM 1341 C C . LYS A 1 168 ? 8.750 17.965 -1.315 1.00 93.06 168 LYS A C 1
ATOM 1343 O O . LYS A 1 168 ? 8.862 16.751 -1.146 1.00 93.06 168 LYS A O 1
ATOM 1348 N N . GLN A 1 169 ? 8.940 18.865 -0.349 1.00 92.38 169 GLN A N 1
ATOM 1349 C CA . GLN A 1 169 ? 9.417 18.540 0.997 1.00 92.38 169 GLN A CA 1
ATOM 1350 C C . GLN A 1 169 ? 8.519 17.526 1.730 1.00 92.38 169 GLN A C 1
ATOM 1352 O O . GLN A 1 169 ? 9.035 16.616 2.366 1.00 92.38 169 GLN A O 1
ATOM 1357 N N . ASP A 1 170 ? 7.194 17.577 1.549 1.00 88.50 170 ASP A N 1
ATOM 1358 C CA . ASP A 1 170 ? 6.289 16.581 2.149 1.00 88.50 170 ASP A CA 1
ATOM 1359 C C . ASP A 1 170 ? 6.650 15.137 1.770 1.00 88.50 170 ASP A C 1
ATOM 1361 O O . ASP A 1 170 ? 6.531 14.236 2.595 1.00 88.50 170 ASP A O 1
ATOM 1365 N N . PHE A 1 171 ? 7.083 14.903 0.524 1.00 91.75 171 PHE A N 1
ATOM 1366 C CA . PHE A 1 171 ? 7.518 13.574 0.087 1.00 91.75 171 PHE A CA 1
ATOM 1367 C C . PHE A 1 171 ? 8.902 13.227 0.618 1.00 91.75 171 PHE A C 1
ATOM 1369 O O . PHE A 1 171 ? 9.135 12.067 0.937 1.00 91.75 171 PHE A O 1
ATOM 1376 N N . VAL A 1 172 ? 9.795 14.211 0.757 1.00 92.56 172 VAL A N 1
ATOM 1377 C CA . VAL A 1 172 ? 11.082 14.010 1.437 1.00 92.56 172 VAL A CA 1
ATOM 1378 C C . VAL A 1 172 ? 10.851 13.507 2.856 1.00 92.56 172 VAL A C 1
ATOM 1380 O O . VAL A 1 172 ? 11.548 12.601 3.293 1.00 92.56 172 VAL A O 1
ATOM 1383 N N . ASP A 1 173 ? 9.878 14.069 3.569 1.00 90.12 173 ASP A N 1
ATOM 1384 C CA . ASP A 1 173 ? 9.563 13.672 4.940 1.00 90.12 173 ASP A CA 1
ATOM 1385 C C . ASP A 1 173 ? 8.756 12.374 5.015 1.00 90.12 173 ASP A C 1
ATOM 1387 O O . ASP A 1 173 ? 9.008 11.551 5.894 1.00 90.12 173 ASP A O 1
ATOM 1391 N N . GLY A 1 174 ? 7.828 12.169 4.078 1.00 88.88 174 GLY A N 1
ATOM 1392 C CA . GLY A 1 174 ? 6.953 11.000 4.023 1.00 88.88 174 GLY A CA 1
ATOM 1393 C C . GLY A 1 174 ? 7.590 9.729 3.456 1.00 88.88 174 GLY A C 1
ATOM 1394 O O . GLY A 1 174 ? 6.989 8.672 3.603 1.00 88.88 174 GLY A O 1
ATOM 1395 N N . LEU A 1 175 ? 8.766 9.804 2.818 1.00 94.19 175 LEU A N 1
ATOM 1396 C CA . LEU A 1 175 ? 9.442 8.666 2.168 1.00 94.19 175 LEU A CA 1
ATOM 1397 C C . LEU A 1 175 ? 10.840 8.365 2.726 1.00 94.19 175 LEU A C 1
ATOM 1399 O O . LEU A 1 175 ? 11.613 7.651 2.085 1.00 94.19 175 LEU A O 1
ATOM 1403 N N . LYS A 1 176 ? 11.198 8.897 3.902 1.00 94.88 176 LYS A N 1
ATOM 1404 C CA . LYS A 1 176 ? 12.553 8.747 4.466 1.00 94.88 176 LYS A CA 1
ATOM 1405 C C . LYS A 1 176 ? 12.953 7.287 4.638 1.00 94.88 176 LYS A C 1
ATOM 1407 O O . LYS A 1 176 ? 14.050 6.910 4.222 1.00 94.88 176 LYS A O 1
ATOM 1412 N N . ALA A 1 177 ? 12.091 6.466 5.239 1.00 95.69 177 ALA A N 1
ATOM 1413 C CA . ALA A 1 177 ? 12.395 5.057 5.476 1.00 95.69 177 ALA A CA 1
ATOM 1414 C C . ALA A 1 177 ? 12.448 4.271 4.159 1.00 95.69 177 ALA A C 1
ATOM 1416 O O . ALA A 1 177 ? 13.309 3.411 3.985 1.00 95.69 177 ALA A O 1
ATOM 1417 N N . THR A 1 178 ? 11.582 4.610 3.204 1.00 95.88 178 THR A N 1
ATOM 1418 C CA . THR A 1 178 ? 11.565 4.033 1.857 1.00 95.88 178 THR A CA 1
ATOM 1419 C C . THR A 1 178 ? 12.863 4.344 1.111 1.00 95.88 178 THR A C 1
ATOM 1421 O O . THR A 1 178 ? 13.509 3.431 0.597 1.00 95.88 178 THR A O 1
ATOM 1424 N N . CYS A 1 179 ? 13.291 5.609 1.088 1.00 96.06 179 CYS A N 1
ATOM 1425 C CA . CYS A 1 179 ? 14.553 6.032 0.482 1.00 96.06 179 CYS A CA 1
ATOM 1426 C C . CYS A 1 179 ? 15.747 5.336 1.140 1.00 96.06 179 CYS A C 1
ATOM 1428 O O . CYS A 1 179 ? 16.568 4.752 0.434 1.00 96.06 179 CYS A O 1
ATOM 1430 N N . LEU A 1 180 ? 15.800 5.312 2.475 1.00 95.81 180 LEU A N 1
ATOM 1431 C CA . LEU A 1 180 ? 16.853 4.626 3.223 1.00 95.81 180 LEU A CA 1
ATOM 1432 C C . LEU A 1 180 ? 16.926 3.134 2.864 1.00 95.81 180 LEU A C 1
ATOM 1434 O O . LEU A 1 180 ? 18.005 2.626 2.568 1.00 95.81 180 LEU A O 1
ATOM 1438 N N . GLN A 1 181 ? 15.784 2.443 2.819 1.00 94.94 181 GLN A N 1
ATOM 1439 C CA . GLN A 1 181 ? 15.723 1.012 2.510 1.00 94.94 181 GLN A CA 1
ATOM 1440 C C . GLN A 1 181 ? 16.201 0.675 1.092 1.00 94.94 181 GLN A C 1
ATOM 1442 O O . GLN A 1 181 ? 16.703 -0.433 0.845 1.00 94.94 181 GLN A O 1
ATOM 1447 N N . LEU A 1 182 ? 16.015 1.615 0.164 1.00 93.25 182 LEU A N 1
ATOM 1448 C CA . LEU A 1 182 ? 16.460 1.527 -1.223 1.00 93.25 182 LEU A CA 1
ATOM 1449 C C . LEU A 1 182 ? 17.894 2.038 -1.437 1.00 93.25 182 LEU A C 1
ATOM 1451 O O . LEU A 1 182 ? 18.403 1.916 -2.547 1.00 93.25 182 LEU A O 1
ATOM 1455 N N . GLY A 1 183 ? 18.542 2.608 -0.416 1.00 95.69 183 GLY A N 1
ATOM 1456 C CA . GLY A 1 183 ? 19.850 3.252 -0.561 1.00 95.69 183 GLY A CA 1
ATOM 1457 C C . GLY A 1 183 ? 19.809 4.528 -1.410 1.00 95.69 183 GLY A C 1
ATOM 1458 O O . GLY A 1 183 ? 20.798 4.871 -2.052 1.00 95.69 183 GLY A O 1
ATOM 1459 N N . LEU A 1 184 ? 18.664 5.214 -1.449 1.00 95.88 184 LEU A N 1
ATOM 1460 C CA . LEU A 1 184 ? 18.455 6.449 -2.202 1.00 95.88 184 LEU A CA 1
ATOM 1461 C C . LEU A 1 184 ? 18.566 7.680 -1.289 1.00 95.88 184 LEU A C 1
ATOM 1463 O O . LEU A 1 184 ? 18.156 7.621 -0.126 1.00 95.88 184 LEU A O 1
ATOM 1467 N N . PRO A 1 185 ? 19.046 8.826 -1.803 1.00 95.81 185 PRO A N 1
ATOM 1468 C CA . PRO A 1 185 ? 19.028 10.068 -1.045 1.00 95.81 185 PRO A CA 1
ATOM 1469 C C . PRO A 1 185 ? 17.586 10.567 -0.871 1.00 95.81 185 PRO A C 1
ATOM 1471 O O . PRO A 1 185 ? 16.816 10.622 -1.827 1.00 95.81 185 PRO A O 1
ATOM 1474 N N . SER A 1 186 ? 17.212 10.966 0.343 1.00 95.50 186 SER A N 1
ATOM 1475 C CA . SER A 1 186 ? 15.883 11.523 0.631 1.00 95.50 186 SER A CA 1
ATOM 1476 C C . SER A 1 186 ? 15.873 13.035 0.373 1.00 95.50 186 SER A C 1
ATOM 1478 O O . SER A 1 186 ? 15.933 13.824 1.312 1.00 95.50 186 SER A O 1
ATOM 1480 N N . ILE A 1 187 ? 15.871 13.440 -0.900 1.00 96.81 187 ILE A N 1
ATOM 1481 C CA . ILE A 1 187 ? 15.899 14.842 -1.355 1.00 96.81 187 ILE A CA 1
ATOM 1482 C C . ILE A 1 187 ? 14.954 15.054 -2.548 1.00 96.81 187 ILE A C 1
ATOM 1484 O O . ILE A 1 187 ? 14.537 14.096 -3.199 1.00 96.81 187 ILE A O 1
ATOM 1488 N N . ILE A 1 188 ? 14.615 16.313 -2.843 1.00 97.31 188 ILE A N 1
ATOM 1489 C CA . ILE A 1 188 ? 13.834 16.675 -4.036 1.00 97.31 188 ILE A CA 1
ATOM 1490 C C . ILE A 1 188 ? 14.615 16.289 -5.305 1.00 97.31 188 ILE A C 1
ATOM 1492 O O . ILE A 1 188 ? 15.825 16.495 -5.378 1.00 97.31 188 ILE A O 1
ATOM 1496 N N . GLY A 1 189 ? 13.918 15.720 -6.289 1.00 96.06 189 GLY A N 1
ATOM 1497 C CA . GLY A 1 189 ? 14.472 15.183 -7.535 1.00 96.06 189 GLY A CA 1
ATOM 1498 C C . GLY A 1 189 ? 14.840 13.696 -7.469 1.00 96.06 189 GLY A C 1
ATOM 1499 O O . GLY A 1 189 ? 15.080 13.074 -8.503 1.00 96.06 189 GLY A O 1
ATOM 1500 N N . THR A 1 190 ? 14.853 13.078 -6.281 1.00 97.19 190 THR A N 1
ATOM 1501 C CA . THR A 1 190 ? 15.067 11.629 -6.170 1.00 97.19 190 THR A CA 1
ATOM 1502 C C . THR A 1 190 ? 13.918 10.865 -6.821 1.00 97.19 190 THR A C 1
ATOM 1504 O O . THR A 1 190 ? 12.750 11.095 -6.507 1.00 97.19 190 THR A O 1
ATOM 1507 N N . LYS A 1 191 ? 14.251 9.892 -7.677 1.00 95.81 191 LYS A N 1
ATOM 1508 C CA . LYS A 1 191 ? 13.280 8.983 -8.293 1.00 95.81 191 LYS A CA 1
ATOM 1509 C C . LYS A 1 191 ? 13.175 7.678 -7.509 1.00 95.81 191 LYS A C 1
ATOM 1511 O O . LYS A 1 191 ? 14.090 6.857 -7.508 1.00 95.81 191 LYS A O 1
ATOM 1516 N N . VAL A 1 192 ? 12.037 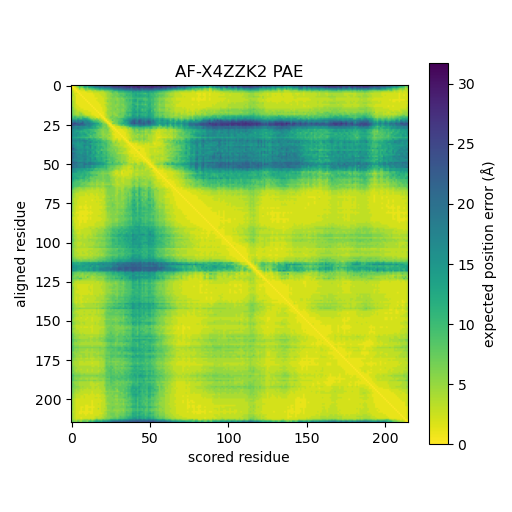7.484 -6.862 1.00 94.25 192 VAL A N 1
ATOM 1517 C CA . VAL A 1 192 ? 11.682 6.284 -6.107 1.00 94.25 192 VAL A CA 1
ATOM 1518 C C . VAL A 1 192 ? 10.921 5.324 -7.019 1.00 94.25 192 VAL A C 1
ATOM 1520 O O . VAL A 1 192 ? 9.989 5.709 -7.724 1.00 94.25 192 VAL A O 1
ATOM 1523 N N . THR A 1 193 ? 11.312 4.052 -7.005 1.00 91.81 193 THR A N 1
ATOM 1524 C CA . THR A 1 193 ? 10.669 2.993 -7.792 1.00 91.81 193 THR A CA 1
ATOM 1525 C C . THR A 1 193 ? 10.242 1.842 -6.893 1.00 91.81 193 THR A C 1
ATOM 1527 O O . THR A 1 193 ? 10.819 1.609 -5.829 1.00 91.81 193 THR A O 1
ATOM 1530 N N . VAL A 1 194 ? 9.207 1.114 -7.314 1.00 91.62 194 VAL A N 1
ATOM 1531 C CA . VAL A 1 194 ? 8.791 -0.107 -6.621 1.00 91.62 194 VAL A CA 1
ATOM 1532 C C . VAL A 1 194 ? 9.772 -1.216 -6.971 1.00 91.62 194 VAL A C 1
ATOM 1534 O O . VAL A 1 194 ? 9.901 -1.598 -8.132 1.00 91.62 194 VAL A O 1
ATOM 1537 N N . THR A 1 195 ? 10.429 -1.766 -5.955 1.00 89.25 195 THR A N 1
ATOM 1538 C CA . THR A 1 195 ? 11.344 -2.899 -6.107 1.00 89.25 195 THR A CA 1
ATOM 1539 C C . THR A 1 195 ? 10.720 -4.183 -5.575 1.00 89.25 195 THR A C 1
ATOM 1541 O O . THR A 1 195 ? 9.815 -4.156 -4.738 1.00 89.25 195 THR A O 1
ATOM 1544 N N . LYS A 1 196 ? 11.256 -5.336 -5.995 1.00 85.25 196 LYS A N 1
ATOM 1545 C CA . LYS A 1 196 ? 10.875 -6.645 -5.433 1.00 85.25 196 LYS A CA 1
ATOM 1546 C C . LYS A 1 196 ? 11.065 -6.697 -3.916 1.00 85.25 196 LYS A C 1
ATOM 1548 O O . LYS A 1 196 ? 10.235 -7.264 -3.214 1.00 85.25 196 LYS A O 1
ATOM 1553 N N . LYS A 1 197 ? 12.123 -6.049 -3.413 1.00 88.50 197 LYS A N 1
ATOM 1554 C CA . LYS A 1 197 ? 12.412 -5.936 -1.979 1.00 88.50 197 LYS A CA 1
ATOM 1555 C C . LYS A 1 197 ? 11.289 -5.203 -1.242 1.00 88.50 197 LYS A C 1
ATOM 1557 O O . LYS A 1 197 ? 10.804 -5.715 -0.242 1.00 88.50 197 LYS A O 1
ATOM 1562 N N . LEU A 1 198 ? 10.849 -4.048 -1.751 1.00 92.38 198 LEU A N 1
ATOM 1563 C CA . LEU A 1 198 ? 9.727 -3.311 -1.158 1.00 92.38 198 LEU A CA 1
ATOM 1564 C C . LEU A 1 198 ? 8.434 -4.127 -1.195 1.00 92.38 198 LEU A C 1
ATOM 1566 O O . LEU A 1 198 ? 7.767 -4.247 -0.174 1.00 92.38 198 LEU A O 1
ATOM 1570 N N . MET A 1 199 ? 8.121 -4.744 -2.337 1.00 91.25 199 MET A N 1
ATOM 1571 C CA . MET A 1 199 ? 6.934 -5.594 -2.467 1.00 91.25 199 MET A CA 1
ATOM 1572 C C . MET A 1 199 ? 6.922 -6.734 -1.449 1.00 91.25 199 MET A C 1
ATOM 1574 O O . MET A 1 199 ? 5.907 -6.953 -0.798 1.00 91.25 199 MET A O 1
ATOM 1578 N N . SER A 1 200 ? 8.050 -7.426 -1.272 1.00 90.81 200 SER A N 1
ATOM 1579 C CA . SER A 1 200 ? 8.164 -8.508 -0.291 1.00 90.81 200 SER A CA 1
ATOM 1580 C C . SER A 1 200 ? 7.911 -8.027 1.137 1.00 90.81 200 SER A C 1
ATOM 1582 O O . SER A 1 200 ? 7.257 -8.735 1.896 1.00 90.81 200 SER A O 1
ATOM 1584 N N . ILE A 1 201 ? 8.411 -6.842 1.498 1.00 94.12 201 ILE A N 1
ATOM 1585 C CA . ILE A 1 201 ? 8.205 -6.263 2.832 1.00 94.12 201 ILE A CA 1
ATOM 1586 C C . ILE A 1 201 ? 6.729 -5.934 3.039 1.00 94.12 201 ILE A C 1
ATOM 1588 O O . ILE A 1 201 ? 6.144 -6.370 4.022 1.00 94.12 201 ILE A O 1
ATOM 1592 N N . TYR A 1 202 ? 6.101 -5.243 2.086 1.00 94.81 202 TYR A N 1
ATOM 1593 C CA . TYR A 1 202 ? 4.689 -4.876 2.193 1.00 94.81 202 TYR A CA 1
ATOM 1594 C C . TYR A 1 202 ? 3.760 -6.091 2.268 1.00 94.81 202 TYR A C 1
ATOM 1596 O O . TYR A 1 202 ? 2.793 -6.079 3.024 1.00 94.81 202 TYR A O 1
ATOM 1604 N N . ILE A 1 203 ? 4.051 -7.144 1.501 1.00 94.56 203 ILE A N 1
ATOM 1605 C CA . ILE A 1 203 ? 3.295 -8.399 1.540 1.00 94.56 203 ILE A CA 1
ATOM 1606 C C . ILE A 1 203 ? 3.408 -9.053 2.919 1.00 94.56 203 ILE A C 1
ATOM 1608 O O . ILE A 1 203 ? 2.399 -9.466 3.493 1.00 94.56 203 ILE A O 1
ATOM 1612 N N . GLU A 1 204 ? 4.624 -9.155 3.450 1.00 95.56 204 GLU A N 1
ATOM 1613 C CA . GLU A 1 204 ? 4.859 -9.807 4.735 1.00 95.56 204 GLU A CA 1
ATOM 1614 C C . GLU A 1 204 ? 4.261 -9.003 5.893 1.00 95.56 204 GLU A C 1
ATOM 1616 O O . GLU A 1 204 ? 3.581 -9.558 6.755 1.00 95.56 204 GLU A O 1
ATOM 1621 N N . ASP A 1 205 ? 4.404 -7.682 5.868 1.00 96.94 205 ASP A N 1
ATOM 1622 C CA . ASP A 1 205 ? 3.766 -6.809 6.846 1.00 96.94 205 ASP A CA 1
ATOM 1623 C C . ASP A 1 205 ? 2.240 -6.902 6.774 1.00 96.94 205 ASP A C 1
ATOM 1625 O O . ASP A 1 205 ? 1.578 -6.964 7.811 1.00 96.94 205 ASP A O 1
ATOM 1629 N N . PHE A 1 206 ? 1.654 -7.012 5.578 1.00 96.12 206 PHE A N 1
ATOM 1630 C CA . PHE A 1 206 ? 0.212 -7.213 5.454 1.00 96.12 206 PHE A CA 1
ATOM 1631 C C . PHE A 1 206 ? -0.230 -8.571 6.027 1.00 96.12 206 PHE A C 1
ATOM 1633 O O . PHE A 1 206 ? -1.240 -8.639 6.730 1.00 96.12 206 PHE A O 1
ATOM 1640 N N . ARG A 1 207 ? 0.548 -9.647 5.843 1.00 95.69 207 ARG A N 1
ATOM 1641 C CA . ARG A 1 207 ? 0.285 -10.936 6.516 1.00 95.69 207 ARG A CA 1
ATOM 1642 C C . ARG A 1 207 ? 0.304 -10.804 8.034 1.00 95.69 207 ARG A C 1
ATOM 1644 O O . ARG A 1 207 ? -0.581 -11.342 8.701 1.00 95.69 207 ARG A O 1
ATOM 1651 N N . ARG A 1 208 ? 1.284 -10.084 8.584 1.00 96.38 208 ARG A N 1
ATOM 1652 C CA . ARG A 1 208 ? 1.389 -9.843 10.031 1.00 96.38 208 ARG A CA 1
ATOM 1653 C C . ARG A 1 208 ? 0.195 -9.052 10.551 1.00 96.38 208 ARG A C 1
ATOM 1655 O O . ARG A 1 208 ? -0.365 -9.440 11.570 1.00 96.38 208 ARG A O 1
ATOM 1662 N N . ILE A 1 209 ? -0.256 -8.028 9.823 1.00 96.06 209 ILE A N 1
ATOM 1663 C CA . ILE A 1 209 ? -1.478 -7.278 10.151 1.00 96.06 209 ILE A CA 1
ATOM 1664 C C . ILE A 1 209 ? -2.706 -8.195 10.144 1.00 96.06 209 ILE A C 1
ATOM 1666 O O . ILE A 1 209 ? -3.479 -8.177 11.099 1.00 96.06 209 ILE A O 1
ATOM 1670 N N . LEU A 1 210 ? -2.883 -9.013 9.101 1.00 95.75 210 LEU A N 1
ATOM 1671 C CA . LEU A 1 210 ? -4.014 -9.941 8.999 1.00 95.75 210 LEU A CA 1
ATOM 1672 C C . LEU A 1 210 ? -4.031 -10.941 10.156 1.00 95.75 210 LEU A C 1
ATOM 1674 O O . LEU A 1 210 ? -5.092 -11.225 10.696 1.00 95.75 210 LEU A O 1
ATOM 1678 N N . ASN A 1 211 ? -2.872 -11.467 10.553 1.00 94.31 211 ASN A N 1
ATOM 1679 C CA . ASN A 1 211 ? -2.763 -12.352 11.712 1.00 94.31 211 ASN A CA 1
ATOM 1680 C C . ASN A 1 211 ? -3.047 -11.618 13.021 1.00 94.31 211 ASN A C 1
ATOM 1682 O O . ASN A 1 211 ? -3.736 -12.159 13.879 1.00 94.31 211 ASN A O 1
ATOM 1686 N N . LEU A 1 212 ? -2.557 -10.384 13.152 1.00 94.38 212 LEU A N 1
ATOM 1687 C CA . LEU A 1 212 ? -2.812 -9.555 14.320 1.00 94.38 212 LEU A CA 1
ATOM 1688 C C . LEU A 1 212 ? -4.294 -9.198 14.462 1.00 94.38 212 LEU A C 1
ATOM 1690 O O . LEU A 1 212 ? -4.714 -8.968 15.579 1.00 94.38 212 LEU A O 1
ATOM 1694 N N . CYS A 1 213 ? -5.079 -9.154 13.382 1.00 93.88 213 CYS A N 1
ATOM 1695 C CA . CYS A 1 213 ? -6.515 -8.840 13.417 1.00 93.88 213 CYS A CA 1
ATOM 1696 C C . CYS A 1 213 ? -7.427 -10.078 13.528 1.00 93.88 213 CYS A C 1
ATOM 1698 O O . CYS A 1 213 ? -8.641 -9.935 13.630 1.00 93.88 213 CYS A O 1
ATOM 1700 N N . ASP A 1 214 ? -6.880 -11.294 13.468 1.00 89.88 214 ASP A N 1
ATOM 1701 C CA . ASP A 1 214 ? -7.649 -12.546 13.409 1.00 89.88 214 ASP A CA 1
ATOM 1702 C C . ASP A 1 214 ? -7.878 -13.164 14.804 1.00 89.88 214 ASP A C 1
ATOM 1704 O O . ASP A 1 214 ? -7.585 -14.342 15.019 1.00 89.88 214 ASP A O 1
ATOM 1708 N N . PHE A 1 215 ? -8.359 -12.350 15.757 1.00 73.94 215 PHE A N 1
ATOM 1709 C CA . PHE A 1 215 ? -8.661 -12.742 17.145 1.00 73.94 215 PHE A CA 1
ATOM 1710 C C . PHE A 1 215 ? -10.123 -12.508 17.562 1.00 73.94 215 PHE A C 1
ATOM 1712 O O . PHE A 1 215 ? -10.768 -11.519 17.118 1.00 73.94 215 PHE A O 1
#

Nearest PDB structures (foldseek):
  6xj1-assembly1_B  TM=1.448E-01  e=3.498E+00  Schizosaccharomyces pombe 972h-
  6en8-assembly1_D  TM=1.336E-01  e=4.740E+00  Sulfolobus acidocaldarius DSM 639
  6el2-assembly1_B  TM=1.379E-01  e=5.804E+00  Sulfolobus acidocaldarius